Protein AF-A0A419I996-F1 (afdb_monomer)

Organism: NCBI:txid2340917

Foldseek 3Di:
DPDQLQAEEEEEQLAQPDPPDDPVVVQVVLQVLLCVQLVGHYDYDHDPAAAQVVVLVVQVRHLAYEYENYDVVSLVRNVVSNDQQGHYHYLLLLLLLLLLLLVLLQQVLVVHALQPFAEEEEQCVVRVSNVVLSVVSNNNHYHYHYPVCCVPANPVNVQVRGQEYAYAPPPDDQCPVDPSYGYHYSVSSLLSSLLVSLLSSLSSVQPGQRPDSQLSNLLSNLSNVQDNHDDRDDPVVSSVSSVSSNVSSNCVSDPPPPPDD

Secondary structure (DSSP, 8-state):
-PPP-PPEEEEE-STTSPTT--HHHHHHHHHHHHHHHHTS-EEEEE-SS--HHHHHHHTTT-S-EEE-SS-HHHHHHHHHHH-TTS-EEEHHHHHHHHHHHHHHHHHHHTT--GGG-EEEEETGGG-HHHHHHHHHTT-SEEEEE-GGGTTTS-HHHHHTT-SEEEESS--S-S--S-TT-EEEEGGG-TTHHHHHHHHHHHHTTSSS----HHHHHHHHHHHHTT--TTSPPPHHHHHHHHHHHHHHHHHHHS-------

Mean predicted aligned error: 5.81 Å

Radius of gyration: 18.69 Å; Cα contacts (8 Å, |Δi|>4): 479; chains: 1; bounding box: 60×44×48 Å

Structure (mmCIF, N/CA/C/O backbone):
data_AF-A0A419I996-F1
#
_entry.id   AF-A0A419I996-F1
#
loop_
_atom_site.group_PDB
_atom_site.id
_atom_site.type_symbol
_atom_site.label_atom_id
_atom_site.label_alt_id
_atom_site.label_comp_id
_atom_site.label_asym_id
_atom_site.label_entity_id
_atom_site.label_seq_id
_atom_site.pdbx_PDB_ins_code
_atom_site.Cartn_x
_atom_site.Cartn_y
_atom_site.Cartn_z
_atom_site.occupancy
_atom_site.B_iso_or_equiv
_atom_site.auth_seq_id
_atom_site.auth_comp_id
_atom_site.auth_asym_id
_atom_site.auth_atom_id
_atom_site.pdbx_PDB_model_num
ATOM 1 N N . MET A 1 1 ? -31.449 2.542 19.692 1.00 35.84 1 MET A N 1
ATOM 2 C CA . MET A 1 1 ? -30.204 3.277 19.395 1.00 35.84 1 MET A CA 1
ATOM 3 C C . MET A 1 1 ? -29.509 2.528 18.273 1.00 35.84 1 MET A C 1
ATOM 5 O O . MET A 1 1 ? -29.159 1.377 18.507 1.00 35.84 1 MET A O 1
ATOM 9 N N . PRO A 1 2 ? -29.410 3.065 17.048 1.00 39.22 2 PRO A N 1
ATOM 10 C CA . PRO A 1 2 ? -28.602 2.412 16.023 1.00 39.22 2 PRO A CA 1
ATOM 11 C C . PRO A 1 2 ? -27.157 2.415 16.534 1.00 39.22 2 PRO A C 1
ATOM 13 O O . PRO A 1 2 ? -26.656 3.472 16.907 1.00 39.22 2 PRO A O 1
ATOM 16 N N . GLY A 1 3 ? -26.556 1.230 16.677 1.00 46.09 3 GLY A N 1
ATOM 17 C CA . GLY A 1 3 ? -25.256 1.056 17.327 1.00 46.09 3 GLY A CA 1
ATOM 18 C C . GLY A 1 3 ? -24.210 1.988 16.727 1.00 46.09 3 GLY A C 1
ATOM 19 O O . GLY A 1 3 ? -24.022 1.997 15.509 1.00 46.09 3 GLY A O 1
ATOM 20 N N . GLU A 1 4 ? -23.570 2.800 17.571 1.00 56.03 4 GLU A N 1
ATOM 21 C CA . GLU A 1 4 ? -22.447 3.637 17.158 1.00 56.03 4 GLU A CA 1
ATOM 22 C C . GLU A 1 4 ? -21.412 2.747 16.476 1.00 56.03 4 GLU A C 1
ATOM 24 O O . GLU A 1 4 ? -20.882 1.808 17.072 1.00 56.03 4 GLU A O 1
ATOM 29 N N . ARG A 1 5 ? -21.161 3.005 15.190 1.00 65.94 5 ARG A N 1
ATOM 30 C CA . ARG A 1 5 ? -20.083 2.329 14.474 1.00 65.94 5 ARG A CA 1
ATOM 31 C C . ARG A 1 5 ? -18.783 2.718 15.159 1.00 65.94 5 ARG A C 1
ATOM 33 O O . ARG A 1 5 ? -18.426 3.896 15.152 1.00 65.94 5 ARG A O 1
ATOM 40 N N . GLN A 1 6 ? -18.105 1.737 15.747 1.00 82.12 6 GLN A N 1
ATOM 41 C CA . GLN A 1 6 ? -16.809 1.957 16.376 1.00 82.12 6 GLN A CA 1
ATOM 42 C C . GLN A 1 6 ? -15.838 2.570 15.351 1.00 82.12 6 GLN A C 1
ATOM 44 O O . GLN A 1 6 ? -15.777 2.096 14.210 1.00 82.12 6 GLN A O 1
ATOM 49 N N . PRO A 1 7 ? -15.111 3.640 15.717 1.00 92.69 7 PRO A N 1
ATOM 50 C CA . PRO A 1 7 ? -14.198 4.311 14.801 1.00 92.69 7 PRO A CA 1
ATOM 51 C C . PRO A 1 7 ? -13.002 3.416 14.459 1.00 92.69 7 PRO A C 1
ATOM 53 O O . PRO A 1 7 ? -12.563 2.626 15.291 1.00 92.69 7 PRO A O 1
ATOM 56 N N . ILE A 1 8 ? -12.406 3.591 13.278 1.00 94.31 8 ILE A N 1
ATOM 57 C CA . ILE A 1 8 ? -11.084 3.017 12.971 1.00 94.31 8 ILE A CA 1
ATOM 58 C C . ILE A 1 8 ? -10.033 3.675 13.877 1.00 94.31 8 ILE A C 1
ATOM 60 O O . ILE A 1 8 ? -10.091 4.886 14.102 1.00 94.31 8 ILE A O 1
ATOM 64 N N . ALA A 1 9 ? -9.042 2.925 14.357 1.00 96.62 9 ALA A N 1
ATOM 65 C CA . ALA A 1 9 ? -7.876 3.520 15.008 1.00 96.62 9 ALA A CA 1
ATOM 66 C C . ALA A 1 9 ? -6.796 3.876 13.975 1.00 96.62 9 ALA A C 1
ATOM 68 O O . ALA A 1 9 ? -6.390 3.027 13.185 1.00 96.62 9 ALA A O 1
ATOM 69 N N . VAL A 1 10 ? -6.293 5.108 14.010 1.00 97.75 10 VAL A N 1
ATOM 70 C CA . VAL A 1 10 ? -5.097 5.535 13.271 1.00 97.75 10 VAL A CA 1
ATOM 71 C C . VAL A 1 10 ? -4.001 5.765 14.301 1.00 97.75 10 VAL A C 1
ATOM 73 O O . VAL A 1 10 ? -4.093 6.664 15.137 1.00 97.75 10 VAL A O 1
ATOM 76 N N . VAL A 1 11 ? -3.005 4.889 14.285 1.00 97.81 11 VAL A N 1
ATOM 77 C CA . VAL A 1 11 ? -2.013 4.718 15.345 1.00 97.81 11 VAL A CA 1
ATOM 78 C C . VAL A 1 11 ? -0.636 5.095 14.821 1.00 97.81 11 VAL A C 1
ATOM 80 O O . VAL A 1 11 ? -0.270 4.693 13.720 1.00 97.81 11 VAL A O 1
ATOM 83 N N . SER A 1 12 ? 0.136 5.828 15.618 1.00 97.44 12 SER A N 1
ATOM 84 C CA . SER A 1 12 ? 1.515 6.204 15.294 1.00 97.44 12 SER A CA 1
ATOM 85 C C . SER A 1 12 ? 2.375 6.290 16.552 1.00 97.44 12 SER A C 1
ATOM 87 O O . SER A 1 12 ? 1.884 6.659 17.618 1.00 97.44 12 SER A O 1
ATOM 89 N N . ASP A 1 13 ? 3.666 5.978 16.425 1.00 95.38 13 ASP A N 1
ATOM 90 C CA . ASP A 1 13 ? 4.698 6.358 17.405 1.00 95.38 13 ASP A CA 1
ATOM 91 C C . ASP A 1 13 ? 5.684 7.411 16.879 1.00 95.38 13 ASP A C 1
ATOM 93 O O . ASP A 1 13 ? 6.705 7.681 17.511 1.00 95.38 13 ASP A O 1
ATOM 97 N N . GLY A 1 14 ? 5.405 7.982 15.704 1.00 95.62 14 GLY A N 1
ATOM 98 C CA . GLY A 1 14 ? 6.210 9.023 15.066 1.00 95.62 14 GLY A CA 1
ATOM 99 C C . GLY A 1 14 ? 7.625 8.597 14.668 1.00 95.62 14 GLY A C 1
ATOM 100 O O . GLY A 1 14 ? 8.392 9.425 14.185 1.00 95.62 14 GLY A O 1
ATOM 101 N N . SER A 1 15 ? 7.998 7.327 14.847 1.00 95.25 15 SER A N 1
ATOM 102 C CA . SER A 1 15 ? 9.381 6.871 14.670 1.00 95.25 15 SER A CA 1
ATOM 103 C C . SER A 1 15 ? 9.872 6.880 13.219 1.00 95.25 15 SER A C 1
ATOM 105 O O . SER A 1 15 ? 11.079 6.799 12.998 1.00 95.25 15 SER A O 1
ATOM 107 N N . ALA A 1 16 ? 8.968 6.996 12.241 1.00 94.00 16 ALA A N 1
ATOM 108 C CA . ALA A 1 16 ? 9.311 7.193 10.831 1.00 94.00 16 ALA A CA 1
ATOM 109 C C . ALA A 1 16 ? 9.149 8.648 10.348 1.00 94.00 16 ALA A C 1
ATOM 111 O O . ALA A 1 16 ? 9.346 8.914 9.162 1.00 94.00 16 ALA A O 1
ATOM 112 N N . LEU A 1 17 ? 8.784 9.586 11.228 1.00 93.44 17 LEU A N 1
ATOM 113 C CA . LEU A 1 17 ? 8.719 11.006 10.885 1.00 93.44 17 LEU A CA 1
ATOM 114 C C . LEU A 1 17 ? 10.103 11.654 10.924 1.00 93.44 17 LEU A C 1
ATOM 116 O O . LEU A 1 17 ? 11.033 11.182 11.578 1.00 93.44 17 LEU A O 1
ATOM 120 N N . VAL A 1 18 ? 10.218 12.787 10.234 1.00 88.81 18 VAL A N 1
ATOM 121 C CA . VAL A 1 18 ? 11.395 13.653 10.335 1.00 88.81 18 VAL A CA 1
ATOM 122 C C . VAL A 1 18 ? 11.520 14.163 11.774 1.00 88.81 18 VAL A C 1
ATOM 124 O O . VAL A 1 18 ? 10.524 14.512 12.409 1.00 88.81 18 VAL A O 1
ATOM 127 N N . SER A 1 19 ? 12.750 14.213 12.292 1.00 85.50 19 SER A N 1
ATOM 128 C CA . SER A 1 19 ? 13.023 14.704 13.648 1.00 85.50 19 SER A CA 1
ATOM 129 C C . SER A 1 19 ? 12.433 16.103 13.863 1.00 85.50 19 SER A C 1
ATOM 131 O O . SER A 1 19 ? 12.643 16.998 13.044 1.00 85.50 19 SER A O 1
ATOM 133 N N . GLY A 1 20 ? 11.701 16.284 14.965 1.00 82.50 20 GLY A N 1
ATOM 134 C CA . GLY A 1 20 ? 11.028 17.542 15.307 1.00 82.50 20 GLY A CA 1
ATOM 135 C C . GLY A 1 20 ? 9.636 17.729 14.692 1.00 82.50 20 GLY A C 1
ATOM 136 O O . GLY A 1 20 ? 9.016 18.758 14.947 1.00 82.50 20 GLY A O 1
ATOM 137 N N . ALA A 1 21 ? 9.126 16.766 13.916 1.00 89.12 21 ALA A N 1
ATOM 138 C CA . ALA A 1 21 ? 7.742 16.793 13.452 1.00 89.12 21 ALA A CA 1
A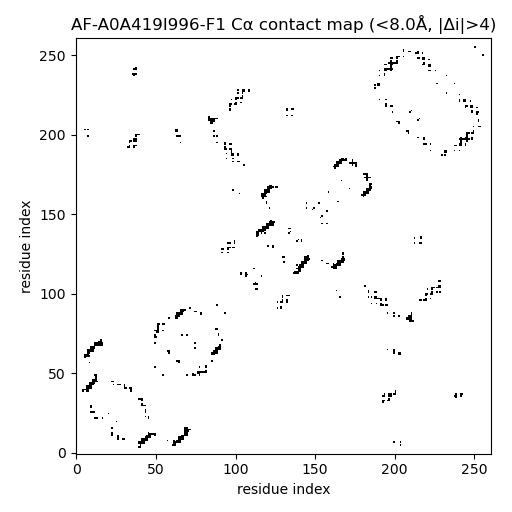TOM 139 C C . ALA A 1 21 ? 6.749 16.667 14.622 1.00 89.12 21 ALA A C 1
ATOM 141 O O . ALA A 1 21 ? 6.945 15.869 15.542 1.00 89.12 21 ALA A O 1
ATOM 142 N N . ASP A 1 22 ? 5.653 17.421 14.551 1.00 93.19 22 ASP A N 1
ATOM 143 C CA . ASP A 1 22 ? 4.525 17.286 15.471 1.00 93.19 22 ASP A CA 1
ATOM 144 C C . ASP A 1 22 ? 3.696 16.050 15.085 1.00 93.19 22 ASP A C 1
ATOM 146 O O . ASP A 1 22 ? 2.907 16.070 14.136 1.00 93.19 22 ASP A O 1
ATOM 150 N N . VAL A 1 23 ? 3.907 14.956 15.822 1.00 93.50 23 VAL A N 1
ATOM 151 C CA . VAL A 1 23 ? 3.236 13.669 15.589 1.00 93.50 23 VAL A CA 1
ATOM 152 C C . VAL A 1 23 ? 1.715 13.812 15.670 1.00 93.50 23 VAL A C 1
ATOM 154 O O . VAL A 1 23 ? 1.007 13.190 14.882 1.00 93.50 23 VAL A O 1
ATOM 157 N N . GLU A 1 24 ? 1.198 14.628 16.592 1.00 94.12 24 GLU A N 1
ATOM 158 C CA . GLU A 1 24 ? -0.245 14.795 16.775 1.00 94.12 24 GLU A CA 1
ATOM 159 C C . GLU A 1 24 ? -0.872 15.551 15.607 1.00 94.12 24 GLU A C 1
ATOM 161 O O . GLU A 1 24 ? -1.945 15.166 15.138 1.00 94.12 24 GLU A O 1
ATOM 166 N N . ALA A 1 25 ? -0.207 16.602 15.117 1.00 94.69 25 ALA A N 1
ATOM 167 C CA . ALA A 1 25 ? -0.664 17.336 13.942 1.00 94.69 25 ALA A CA 1
ATOM 168 C C . ALA A 1 25 ? -0.685 16.443 12.694 1.00 94.69 25 ALA A C 1
ATOM 170 O O . ALA A 1 25 ? -1.720 16.338 12.041 1.00 94.69 25 ALA A O 1
ATOM 171 N N . VAL A 1 26 ? 0.405 15.718 12.427 1.00 94.75 26 VAL A N 1
ATOM 172 C CA . VAL A 1 26 ? 0.488 14.799 11.279 1.00 94.75 26 VAL A CA 1
ATOM 173 C C . VAL A 1 26 ? -0.571 13.693 11.366 1.00 94.75 26 VAL A C 1
ATOM 175 O O . VAL A 1 26 ? -1.203 13.336 10.369 1.00 94.75 26 VAL A O 1
ATOM 178 N N . LEU A 1 27 ? -0.806 13.148 12.563 1.00 95.81 27 LEU A N 1
ATOM 179 C CA . LEU A 1 27 ? -1.805 12.100 12.759 1.00 95.81 27 LEU A CA 1
ATOM 180 C C . LEU A 1 27 ? -3.237 12.627 12.593 1.00 95.81 27 LEU A C 1
ATOM 182 O O . LEU A 1 27 ? -4.102 11.890 12.117 1.00 95.81 27 LEU A O 1
ATOM 186 N N . ARG A 1 28 ? -3.490 13.893 12.944 1.00 95.88 28 ARG A N 1
ATOM 187 C CA . ARG A 1 28 ? -4.780 14.563 12.726 1.00 95.88 28 ARG A CA 1
ATOM 188 C C . ARG A 1 28 ? -5.098 14.681 11.237 1.00 95.88 28 ARG A C 1
ATOM 190 O O . ARG A 1 28 ? -6.193 14.291 10.838 1.00 95.88 28 ARG A O 1
ATOM 197 N N . ASP A 1 29 ? -4.132 15.115 10.434 1.00 94.81 29 ASP A N 1
ATOM 198 C CA . ASP A 1 29 ? -4.284 15.218 8.977 1.00 94.81 29 ASP A CA 1
ATOM 199 C C . ASP A 1 29 ? -4.533 13.833 8.357 1.00 94.81 29 ASP A C 1
ATOM 201 O O . ASP A 1 29 ? -5.416 13.650 7.516 1.00 94.81 29 ASP A O 1
ATOM 205 N N . CYS A 1 30 ? -3.812 12.810 8.833 1.00 94.62 30 CYS A N 1
ATOM 206 C CA . CYS A 1 30 ? -4.022 11.427 8.408 1.00 94.62 30 CYS A CA 1
ATOM 207 C C . CYS A 1 30 ? -5.440 10.928 8.742 1.00 94.62 30 CYS A C 1
ATOM 209 O O . CYS A 1 30 ? -6.103 10.321 7.898 1.00 94.62 30 CYS A O 1
ATOM 211 N N . VAL A 1 31 ? -5.939 11.213 9.950 1.00 96.69 31 VAL A N 1
ATOM 212 C CA . VAL A 1 31 ? -7.312 10.882 10.362 1.00 96.69 31 VAL A CA 1
ATOM 213 C C . VAL A 1 31 ? -8.345 11.567 9.474 1.00 96.69 31 VAL A C 1
ATOM 215 O O . VAL A 1 31 ? -9.316 10.915 9.091 1.00 96.69 31 VAL A O 1
ATOM 218 N N . GLU A 1 32 ? -8.148 12.838 9.120 1.00 95.81 32 GLU A N 1
ATOM 219 C CA . GLU A 1 32 ? -9.058 13.566 8.233 1.00 95.81 32 GLU A CA 1
ATOM 220 C C . GLU A 1 32 ? -9.133 12.905 6.851 1.00 95.81 32 GLU A C 1
ATOM 222 O O . GLU A 1 32 ? -10.227 12.583 6.376 1.00 95.81 32 GLU A O 1
ATOM 227 N N . VAL A 1 33 ? -7.979 12.600 6.250 1.00 94.69 33 VAL A N 1
ATOM 228 C CA . VAL A 1 33 ? -7.898 11.925 4.946 1.00 94.69 33 VAL A CA 1
ATOM 229 C C . VAL A 1 33 ? -8.546 10.541 4.996 1.00 94.69 33 VAL A C 1
ATOM 231 O O . VAL A 1 33 ? -9.393 10.220 4.161 1.00 94.69 33 VAL A O 1
ATOM 234 N N . ILE A 1 34 ? -8.188 9.710 5.978 1.00 95.94 34 ILE A N 1
ATOM 235 C CA . ILE A 1 34 ? -8.697 8.336 6.079 1.00 95.94 34 ILE A CA 1
ATOM 236 C C . ILE A 1 34 ? -10.193 8.320 6.384 1.00 95.94 34 ILE A C 1
ATOM 238 O O . ILE A 1 34 ? -10.930 7.580 5.735 1.00 95.94 34 ILE A O 1
ATOM 242 N N . SER A 1 35 ? -10.667 9.157 7.308 1.00 95.31 35 SER A N 1
ATOM 243 C CA . SER A 1 35 ? -12.097 9.295 7.610 1.00 95.31 35 SER A CA 1
ATOM 244 C C . SER A 1 35 ? -12.875 9.766 6.376 1.00 95.31 35 SER A C 1
ATOM 246 O O . SER A 1 35 ? -13.893 9.170 6.008 1.00 95.31 35 SER A O 1
ATOM 248 N N . GLY A 1 36 ? -12.352 10.775 5.669 1.00 94.56 36 GLY A N 1
ATOM 249 C CA . GLY A 1 36 ? -12.940 11.322 4.448 1.00 94.56 36 GLY A CA 1
ATOM 250 C C . GLY A 1 36 ? -13.003 10.322 3.291 1.00 94.56 36 GLY A C 1
ATOM 251 O O . GLY A 1 36 ? -14.005 10.277 2.576 1.00 94.56 36 GLY A O 1
ATOM 252 N N . LEU A 1 37 ? -11.991 9.466 3.126 1.00 94.94 37 LEU A N 1
ATOM 253 C CA . LEU A 1 37 ? -11.955 8.430 2.086 1.00 94.94 37 LEU A CA 1
ATOM 254 C C . LEU A 1 37 ? -12.734 7.161 2.465 1.00 94.94 37 LEU A C 1
ATOM 256 O O . LEU A 1 37 ? -13.397 6.574 1.613 1.00 94.94 37 LEU A O 1
ATOM 260 N N . ALA A 1 38 ? -12.707 6.739 3.731 1.00 92.94 38 ALA A N 1
ATOM 261 C CA . ALA A 1 38 ? -13.408 5.538 4.194 1.00 92.94 38 ALA A CA 1
ATOM 262 C C . ALA A 1 38 ? -14.907 5.812 4.403 1.00 92.94 38 ALA A C 1
ATOM 264 O O . ALA A 1 38 ? -15.765 4.963 4.144 1.00 92.94 38 ALA A O 1
ATOM 265 N N . GLY A 1 39 ? -15.264 7.037 4.797 1.00 93.00 39 GLY A N 1
ATOM 266 C CA . GLY A 1 39 ? -16.644 7.436 5.101 1.00 93.00 39 GLY A CA 1
ATOM 267 C C . GLY A 1 39 ? -17.141 6.824 6.402 1.00 93.00 39 GLY A C 1
ATOM 268 O O . GLY A 1 39 ? -18.334 6.558 6.545 1.00 93.00 39 GLY A O 1
ATOM 269 N N . ILE A 1 40 ? -16.209 6.545 7.311 1.00 92.06 40 ILE A N 1
ATOM 270 C CA . ILE A 1 40 ? -16.462 6.127 8.683 1.00 92.06 40 ILE A CA 1
ATOM 271 C C . ILE A 1 40 ? -15.496 6.879 9.604 1.00 92.06 40 ILE A C 1
ATOM 273 O O . ILE A 1 40 ? -14.386 7.186 9.168 1.00 92.06 40 ILE A O 1
ATOM 277 N N . PRO A 1 41 ? -15.897 7.180 10.852 1.00 94.69 41 PRO A N 1
ATOM 278 C CA . PRO A 1 41 ? -15.046 7.919 11.773 1.00 94.69 41 PRO A CA 1
ATOM 279 C C . PRO A 1 41 ? -13.711 7.207 12.022 1.00 94.69 41 PRO A C 1
ATOM 281 O O . PRO A 1 41 ? -13.662 5.982 12.150 1.00 94.69 41 PRO A O 1
ATOM 284 N N . ALA A 1 42 ? -12.641 7.988 12.137 1.00 95.81 42 ALA A N 1
ATOM 285 C CA . ALA A 1 42 ? -11.319 7.523 12.534 1.00 95.81 42 ALA A CA 1
ATOM 286 C C . ALA A 1 42 ? -10.843 8.289 13.779 1.00 95.81 42 ALA A C 1
ATOM 288 O O . ALA A 1 42 ? -11.211 9.446 13.983 1.00 95.81 42 ALA A O 1
ATOM 289 N N . ARG A 1 43 ? -10.045 7.637 14.627 1.00 96.44 43 ARG A N 1
ATOM 290 C CA . ARG A 1 43 ? -9.518 8.194 15.878 1.00 96.44 43 ARG A CA 1
ATOM 291 C C . ARG A 1 43 ? -7.996 8.119 15.894 1.00 96.44 43 ARG A C 1
ATOM 293 O O . ARG A 1 43 ? -7.437 7.040 15.726 1.00 96.44 43 ARG A O 1
ATOM 300 N N . ALA A 1 44 ? -7.349 9.252 16.158 1.00 97.00 44 ALA A N 1
ATOM 301 C CA . ALA A 1 44 ? -5.905 9.339 16.349 1.00 97.00 44 ALA A CA 1
ATOM 302 C C . ALA A 1 44 ? -5.495 8.739 17.704 1.00 97.00 44 ALA A C 1
ATOM 304 O O . ALA A 1 44 ? -6.100 9.053 18.734 1.00 97.00 44 ALA A O 1
ATOM 305 N N . ILE A 1 45 ? -4.458 7.901 17.707 1.00 97.44 45 ILE A N 1
ATOM 306 C CA . ILE A 1 45 ? -3.836 7.347 18.914 1.00 97.44 45 ILE A CA 1
ATOM 307 C C . ILE A 1 45 ? -2.314 7.440 18.769 1.00 97.44 45 ILE A C 1
ATOM 309 O O . ILE A 1 45 ? -1.717 6.763 17.934 1.00 97.44 45 ILE A O 1
ATOM 313 N N . VAL A 1 46 ? -1.681 8.257 19.610 1.00 96.62 46 VAL A N 1
ATOM 314 C CA . VAL A 1 46 ? -0.219 8.355 19.680 1.00 96.62 46 VAL A CA 1
ATOM 315 C C . VAL A 1 46 ? 0.299 7.419 20.766 1.00 96.62 46 VAL A C 1
ATOM 317 O O . VAL A 1 46 ? -0.211 7.401 21.887 1.00 96.62 46 VAL A O 1
ATOM 320 N N . LEU A 1 47 ? 1.317 6.634 20.431 1.00 95.00 47 LEU A N 1
ATOM 321 C CA . LEU A 1 47 ? 1.992 5.716 21.341 1.00 95.00 47 LEU A CA 1
ATOM 322 C C . LEU A 1 47 ? 3.449 6.145 21.510 1.00 95.00 47 LEU A C 1
ATOM 324 O O . LEU A 1 47 ? 4.076 6.610 20.568 1.00 95.00 47 LEU A O 1
ATOM 328 N N . GLY A 1 48 ? 4.027 5.948 22.696 1.00 91.56 48 GLY A N 1
ATOM 329 C CA . GLY A 1 48 ? 5.459 6.218 22.892 1.00 91.56 48 GLY A CA 1
ATOM 330 C C . GLY A 1 48 ? 6.360 5.232 22.135 1.00 91.56 48 GLY A C 1
ATOM 331 O O . GLY A 1 48 ? 7.440 5.583 21.670 1.00 91.56 48 GLY A O 1
ATOM 332 N N . LYS A 1 49 ? 5.917 3.977 22.013 1.00 92.69 49 LYS A N 1
ATOM 333 C CA . LYS A 1 49 ? 6.570 2.928 21.226 1.00 92.69 49 LYS A CA 1
ATOM 334 C C . LYS A 1 49 ? 5.543 1.866 20.883 1.00 92.69 49 LYS A C 1
ATOM 336 O O . LYS A 1 49 ? 5.009 1.250 21.800 1.00 92.69 49 LYS A O 1
ATOM 341 N N . VAL A 1 50 ? 5.333 1.618 19.594 1.00 94.38 50 VAL A N 1
ATOM 342 C CA . VAL A 1 50 ? 4.397 0.586 19.135 1.00 94.38 50 VAL A CA 1
ATOM 343 C C . VAL A 1 50 ? 4.919 -0.816 19.468 1.00 94.38 50 VAL A C 1
ATOM 345 O O . VAL A 1 50 ? 6.060 -1.165 19.152 1.00 94.38 50 VAL A O 1
ATOM 348 N N . ASP A 1 51 ? 4.052 -1.625 20.075 1.00 94.12 51 ASP A N 1
ATOM 349 C CA . ASP A 1 51 ? 4.231 -3.059 20.309 1.00 94.12 51 ASP A CA 1
ATOM 350 C C . ASP A 1 51 ? 2.894 -3.810 20.139 1.00 94.12 51 ASP A C 1
ATOM 352 O O . ASP A 1 51 ? 1.818 -3.205 20.121 1.00 94.12 51 ASP A O 1
ATOM 356 N N . SER A 1 52 ? 2.943 -5.137 19.998 1.00 93.38 52 SER A N 1
ATOM 357 C CA . SER A 1 52 ? 1.743 -5.951 19.758 1.00 93.38 52 SER A CA 1
ATOM 358 C C . SER A 1 52 ? 0.753 -5.944 20.929 1.00 93.38 52 SER A C 1
ATOM 360 O O . SER A 1 52 ? -0.450 -6.045 20.703 1.00 93.38 52 SER A O 1
ATOM 362 N N . ALA A 1 53 ? 1.211 -5.779 22.175 1.00 93.75 53 ALA A N 1
ATOM 363 C CA . ALA A 1 53 ? 0.339 -5.748 23.350 1.00 93.75 53 ALA A CA 1
ATOM 364 C C . ALA A 1 53 ? -0.469 -4.440 23.434 1.00 93.75 53 ALA A C 1
ATOM 366 O O . ALA A 1 53 ? -1.621 -4.437 23.876 1.00 93.75 53 ALA A O 1
ATOM 367 N N . GLN A 1 54 ? 0.116 -3.321 23.006 1.00 94.00 54 GLN A N 1
ATOM 368 C CA . GLN A 1 54 ? -0.573 -2.048 22.813 1.00 94.00 54 GLN A CA 1
ATOM 369 C C . GLN A 1 54 ? -1.603 -2.153 21.693 1.00 94.00 54 GLN A C 1
ATOM 371 O O . GLN A 1 54 ? -2.759 -1.788 21.907 1.00 94.00 54 GLN A O 1
ATOM 376 N N . LEU A 1 55 ? -1.214 -2.710 20.541 1.00 94.44 55 LEU A N 1
ATOM 377 C CA . LEU A 1 55 ? -2.139 -2.902 19.423 1.00 94.44 55 LEU A CA 1
ATOM 378 C C . LEU A 1 55 ? -3.302 -3.827 19.795 1.00 94.44 55 LEU A C 1
ATOM 380 O O . LEU A 1 55 ? -4.436 -3.523 19.447 1.00 94.44 55 LEU A O 1
ATOM 384 N N . LEU A 1 56 ? -3.062 -4.888 20.573 1.00 93.62 56 LEU A N 1
ATOM 385 C CA . LEU A 1 56 ? -4.119 -5.790 21.042 1.00 93.62 56 LEU A CA 1
ATOM 386 C C . LEU A 1 56 ? -5.143 -5.083 21.926 1.00 93.62 56 LEU A C 1
ATOM 388 O O . LEU A 1 56 ? -6.328 -5.385 21.852 1.00 93.62 56 LEU A O 1
ATOM 392 N N . ARG A 1 57 ? -4.708 -4.141 22.769 1.00 94.19 57 ARG A N 1
ATOM 393 C CA . ARG A 1 57 ? -5.636 -3.339 23.577 1.00 94.19 57 ARG A CA 1
ATOM 394 C C . ARG A 1 57 ? -6.497 -2.442 22.699 1.00 94.19 57 ARG A C 1
ATOM 396 O O . ARG A 1 57 ? -7.699 -2.396 22.908 1.00 94.19 57 ARG A O 1
ATOM 403 N N . ILE A 1 58 ? -5.896 -1.795 21.702 1.00 94.62 58 ILE A N 1
ATOM 404 C CA . ILE A 1 58 ? -6.615 -0.942 20.746 1.00 94.62 58 ILE A CA 1
ATOM 405 C C . ILE A 1 58 ? -7.606 -1.776 19.921 1.00 94.62 58 ILE A C 1
ATOM 407 O O . ILE A 1 58 ? -8.755 -1.381 19.761 1.00 94.62 58 ILE A O 1
ATOM 411 N N . ALA A 1 59 ? -7.206 -2.961 19.459 1.00 91.38 59 ALA A N 1
ATOM 412 C CA . ALA A 1 59 ? -8.031 -3.824 18.615 1.00 91.38 59 ALA A CA 1
ATOM 413 C C . ALA A 1 59 ? -9.293 -4.372 19.314 1.00 91.38 59 ALA A C 1
ATOM 415 O O . ALA A 1 59 ? -10.170 -4.909 18.646 1.00 91.38 59 ALA A O 1
ATOM 416 N N . ARG A 1 60 ? -9.413 -4.240 20.645 1.00 90.12 60 ARG A N 1
ATOM 417 C CA . ARG A 1 60 ? -10.637 -4.598 21.387 1.00 90.12 60 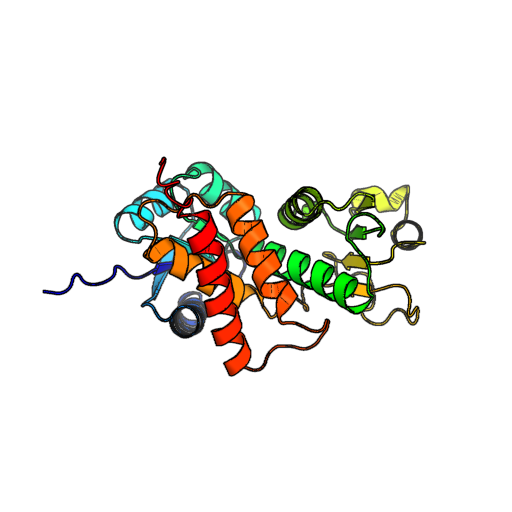ARG A CA 1
ATOM 418 C C . ARG A 1 60 ? -11.759 -3.577 21.222 1.00 90.12 60 ARG A C 1
ATOM 420 O O . ARG A 1 60 ? -12.924 -3.959 21.256 1.00 90.12 60 ARG A O 1
ATOM 427 N N . ASP A 1 61 ? -11.399 -2.307 21.053 1.00 91.31 61 ASP A N 1
ATOM 428 C CA . ASP A 1 61 ? -12.343 -1.184 20.997 1.00 91.31 61 ASP A CA 1
ATOM 429 C C . ASP A 1 61 ? -12.520 -0.634 19.572 1.00 91.31 61 ASP A C 1
ATOM 431 O O . ASP A 1 61 ? -13.348 0.248 19.332 1.00 91.31 61 ASP A O 1
ATOM 435 N N . HIS A 1 62 ? -11.720 -1.138 18.629 1.00 92.25 62 HIS A N 1
ATOM 436 C CA . HIS A 1 62 ? -11.640 -0.657 17.259 1.00 92.25 62 HIS A CA 1
ATOM 437 C C . HIS A 1 62 ? -11.657 -1.833 16.275 1.00 92.25 62 HIS A C 1
ATOM 439 O O . HIS A 1 62 ? -10.850 -2.751 16.417 1.00 92.25 62 HIS A O 1
ATOM 445 N N . PRO A 1 63 ? -12.500 -1.797 15.226 1.00 89.94 63 PRO A N 1
ATOM 446 C CA . PRO A 1 63 ? -12.639 -2.915 14.293 1.00 89.94 63 PRO A CA 1
ATOM 447 C C . PRO A 1 63 ? -11.430 -3.083 13.362 1.00 89.94 63 PRO A C 1
ATOM 449 O O . PRO A 1 63 ? -11.239 -4.139 12.764 1.00 89.94 63 PRO A O 1
ATOM 452 N N . ALA A 1 64 ? -10.625 -2.031 13.207 1.00 92.94 64 ALA A N 1
ATOM 453 C CA . ALA A 1 64 ? -9.418 -2.039 12.399 1.00 92.94 64 ALA A CA 1
ATOM 454 C C . ALA A 1 64 ? -8.432 -0.975 12.887 1.00 92.94 64 ALA A C 1
ATOM 456 O O . ALA A 1 64 ? -8.822 0.039 13.479 1.00 92.94 64 ALA A O 1
ATOM 457 N N . ILE A 1 65 ? -7.157 -1.205 12.591 1.00 95.31 65 ILE A N 1
ATOM 458 C CA . ILE A 1 65 ? -6.048 -0.319 12.925 1.00 95.31 65 ILE A CA 1
ATOM 459 C C . ILE A 1 65 ? -5.278 0.011 11.646 1.00 95.31 65 ILE A C 1
ATOM 461 O O . ILE A 1 65 ? -4.838 -0.889 10.932 1.00 95.31 65 ILE A O 1
ATOM 465 N N . LEU A 1 66 ? -5.064 1.299 11.394 1.00 96.75 66 LEU A N 1
ATOM 466 C CA . LEU A 1 66 ? -4.019 1.789 10.504 1.00 96.75 66 LEU A CA 1
ATOM 467 C C . LEU A 1 66 ? -2.806 2.167 11.352 1.00 96.75 66 LEU A C 1
ATOM 469 O O . LEU A 1 66 ? -2.876 3.111 12.133 1.00 96.75 66 LEU A O 1
ATOM 473 N N . LEU A 1 67 ? -1.707 1.438 11.200 1.00 97.06 67 LEU A N 1
ATOM 474 C CA . LEU A 1 67 ? -0.425 1.760 11.807 1.00 97.06 67 LEU A CA 1
ATOM 475 C C . LEU A 1 67 ? 0.412 2.569 10.814 1.00 97.06 67 LEU A C 1
ATOM 477 O O . LEU A 1 67 ? 0.873 2.038 9.803 1.00 97.06 67 LEU A O 1
ATOM 481 N N . THR A 1 68 ? 0.601 3.848 11.111 1.00 96.94 68 THR A N 1
ATOM 482 C CA . THR A 1 68 ? 1.218 4.819 10.207 1.00 96.94 68 THR A CA 1
ATOM 483 C C . THR A 1 68 ? 2.336 5.591 10.895 1.00 96.94 68 THR A C 1
ATOM 485 O O . THR A 1 68 ? 2.348 5.734 12.116 1.00 96.94 68 THR A O 1
ATOM 488 N N . HIS A 1 69 ? 3.293 6.087 10.117 1.00 96.00 69 HIS A N 1
ATOM 489 C CA . HIS A 1 69 ? 4.444 6.857 10.585 1.00 96.00 69 HIS A CA 1
ATOM 490 C C . HIS A 1 69 ? 5.291 6.140 11.655 1.00 96.00 69 HIS A C 1
ATOM 492 O O . HIS A 1 69 ? 5.957 6.772 12.480 1.00 96.00 69 HIS A O 1
ATOM 498 N N . THR A 1 70 ? 5.308 4.808 11.605 1.00 96.44 70 THR A N 1
ATOM 499 C CA . THR A 1 70 ? 6.130 3.939 12.451 1.00 96.44 70 THR A CA 1
ATOM 500 C C . THR A 1 70 ? 7.224 3.281 11.619 1.00 96.44 70 THR A C 1
ATOM 502 O O . THR A 1 70 ? 7.016 2.914 10.461 1.00 96.44 70 THR A O 1
ATOM 505 N N . GLU A 1 71 ? 8.409 3.133 12.213 1.00 95.38 71 GLU A N 1
ATOM 506 C CA . GLU A 1 71 ? 9.558 2.487 11.583 1.00 95.38 71 GLU A CA 1
ATOM 507 C C . GLU A 1 71 ? 9.165 1.094 11.028 1.00 95.38 71 GLU A C 1
ATOM 509 O O . GLU A 1 71 ? 8.525 0.313 11.743 1.00 95.38 71 GLU A O 1
ATOM 514 N N . PRO A 1 72 ? 9.511 0.764 9.763 1.00 93.25 72 PRO A N 1
ATOM 515 C CA . PRO A 1 72 ? 9.013 -0.432 9.080 1.00 93.25 72 PRO A CA 1
ATOM 516 C C . PRO A 1 72 ? 9.217 -1.759 9.823 1.00 93.25 72 PRO A C 1
ATOM 518 O O . PRO A 1 72 ? 8.304 -2.590 9.855 1.00 93.25 72 PRO A O 1
ATOM 521 N N . ALA A 1 73 ? 10.394 -1.998 10.413 1.00 93.00 73 ALA A N 1
ATOM 522 C CA . ALA A 1 73 ? 10.672 -3.254 11.108 1.00 93.00 73 ALA A CA 1
ATOM 523 C C . ALA A 1 73 ? 9.842 -3.381 12.394 1.00 93.00 73 ALA A C 1
ATOM 525 O O . ALA A 1 73 ? 9.299 -4.454 12.688 1.00 93.00 73 ALA A O 1
ATOM 526 N N . ARG A 1 74 ? 9.680 -2.281 13.136 1.00 95.00 74 ARG A N 1
ATOM 527 C CA . ARG A 1 74 ? 8.805 -2.209 14.311 1.00 95.00 74 ARG A CA 1
ATOM 528 C C . ARG A 1 74 ? 7.340 -2.415 13.946 1.00 95.00 74 ARG A C 1
ATOM 530 O O . ARG A 1 74 ? 6.680 -3.231 14.589 1.00 95.00 74 ARG A O 1
ATOM 537 N N . ALA A 1 75 ? 6.855 -1.732 12.909 1.00 95.06 75 ALA A N 1
ATOM 538 C CA . ALA A 1 75 ? 5.479 -1.864 12.441 1.00 95.06 75 ALA A CA 1
ATOM 539 C C . ALA A 1 75 ? 5.157 -3.317 12.074 1.00 95.06 75 ALA A C 1
ATOM 541 O O . ALA A 1 75 ? 4.179 -3.887 12.561 1.00 95.06 75 ALA A O 1
ATOM 542 N N . ARG A 1 76 ? 6.052 -3.955 11.311 1.00 92.75 76 ARG A N 1
ATOM 543 C CA . ARG A 1 76 ? 5.932 -5.366 10.937 1.00 92.75 76 ARG A CA 1
ATOM 544 C C . ARG A 1 76 ? 5.946 -6.297 12.146 1.00 92.75 76 ARG A C 1
ATOM 546 O O . ARG A 1 76 ? 5.123 -7.204 12.218 1.00 92.75 76 ARG A O 1
ATOM 553 N N . THR A 1 77 ? 6.852 -6.077 13.097 1.00 94.19 77 THR A N 1
ATOM 554 C CA . THR A 1 77 ? 6.952 -6.907 14.309 1.00 94.19 77 THR A CA 1
ATOM 555 C C . THR A 1 77 ? 5.673 -6.820 15.144 1.00 94.19 77 THR A C 1
ATOM 557 O O . THR A 1 77 ? 5.157 -7.840 15.596 1.00 94.19 77 THR A O 1
ATOM 560 N N . ALA A 1 78 ? 5.125 -5.614 15.319 1.00 94.06 78 ALA A N 1
ATOM 561 C CA . ALA A 1 78 ? 3.891 -5.408 16.069 1.00 94.06 78 ALA A CA 1
ATOM 562 C C . ALA A 1 78 ? 2.671 -6.022 15.361 1.00 94.06 78 ALA A C 1
ATOM 564 O O . ALA A 1 78 ? 1.869 -6.688 16.014 1.00 94.06 78 ALA A O 1
ATOM 565 N N . GLN A 1 79 ? 2.568 -5.863 14.035 1.00 92.94 79 GLN A N 1
ATOM 566 C CA . GLN A 1 79 ? 1.527 -6.488 13.212 1.00 92.94 79 GLN A CA 1
ATOM 567 C C . GLN A 1 79 ? 1.588 -8.021 13.300 1.00 92.94 79 GLN A C 1
ATOM 569 O O . GLN A 1 79 ? 0.580 -8.667 13.573 1.00 92.94 79 GLN A O 1
ATOM 574 N N . GLN A 1 80 ? 2.774 -8.613 13.129 1.00 91.06 80 GLN A N 1
ATOM 575 C CA . GLN A 1 80 ? 2.969 -10.064 13.221 1.00 91.06 80 GLN A CA 1
ATOM 576 C C . GLN A 1 80 ? 2.646 -10.602 14.618 1.00 91.06 80 GLN A C 1
ATOM 578 O O . GLN A 1 80 ? 2.043 -11.665 14.737 1.00 91.06 80 GLN A O 1
ATOM 583 N N . GLY A 1 81 ? 3.011 -9.863 15.668 1.00 90.19 81 GLY A N 1
ATOM 584 C CA . GLY A 1 81 ? 2.738 -10.250 17.050 1.00 90.19 81 GLY A CA 1
ATOM 585 C C . GLY A 1 81 ? 1.259 -10.202 17.445 1.00 90.19 81 GLY A C 1
ATOM 586 O O . GLY A 1 81 ? 0.904 -10.802 18.455 1.00 90.19 81 GLY A O 1
ATOM 587 N N . LEU A 1 82 ? 0.405 -9.504 16.687 1.00 88.19 82 LEU A N 1
ATOM 588 C CA . LEU A 1 82 ? -1.039 -9.455 16.936 1.00 88.19 82 LEU A CA 1
ATOM 589 C C . LEU A 1 82 ? -1.804 -10.625 16.286 1.00 88.19 82 LEU A C 1
ATOM 591 O O . LEU A 1 82 ? -2.875 -11.005 16.763 1.00 88.19 82 LEU A O 1
ATOM 595 N N . GLY A 1 83 ? -1.243 -11.215 15.227 1.00 81.81 83 GLY A N 1
ATOM 596 C CA . GLY A 1 83 ? -1.850 -12.317 14.479 1.00 81.81 83 GLY A CA 1
ATOM 597 C C . GLY A 1 83 ? -2.884 -11.873 13.435 1.00 81.81 83 GLY A C 1
ATOM 598 O O . GLY A 1 83 ? -3.298 -10.719 13.382 1.00 81.81 83 GLY A O 1
ATOM 599 N N . ALA A 1 84 ? -3.295 -12.816 12.581 1.00 78.12 84 ALA A N 1
ATOM 600 C CA . ALA A 1 84 ? -4.150 -12.556 11.416 1.00 78.12 84 ALA A CA 1
ATOM 601 C C . ALA A 1 84 ? -5.636 -12.309 11.747 1.00 78.12 84 ALA A C 1
ATOM 603 O O . ALA A 1 84 ? -6.389 -11.908 10.866 1.00 78.12 84 ALA A O 1
ATOM 604 N N . GLU A 1 85 ? -6.059 -12.544 12.993 1.00 78.88 85 GLU A N 1
ATOM 605 C CA . GLU A 1 85 ? -7.451 -12.359 13.438 1.00 78.88 85 GLU A CA 1
ATOM 606 C C . GLU A 1 85 ? -7.843 -10.883 13.609 1.00 78.88 85 GLU A C 1
ATOM 608 O O . GLU A 1 85 ? -9.028 -10.565 13.705 1.00 78.88 85 GLU A O 1
ATOM 613 N N . HIS A 1 86 ? -6.858 -9.982 13.640 1.00 86.25 86 HIS A N 1
ATOM 614 C CA . HIS A 1 86 ? -7.066 -8.546 13.777 1.00 86.25 86 HIS A CA 1
ATOM 615 C C . HIS A 1 86 ? -6.627 -7.825 12.501 1.00 86.25 86 HIS A C 1
ATOM 617 O O . HIS A 1 86 ? -5.523 -8.036 11.993 1.00 86.25 86 HIS A O 1
ATOM 623 N N . CYS A 1 87 ? -7.458 -6.907 12.009 1.00 89.44 87 CYS A N 1
ATOM 624 C CA . CYS A 1 87 ? -7.110 -6.092 10.852 1.00 89.44 87 CYS A CA 1
ATOM 625 C C . CYS A 1 87 ? -6.170 -4.948 11.254 1.00 89.44 87 CYS A C 1
ATOM 627 O O . CYS A 1 87 ? -6.614 -3.866 11.642 1.00 89.44 87 CYS A O 1
ATOM 629 N N . VAL A 1 88 ? -4.863 -5.183 11.123 1.00 92.94 88 VAL A N 1
ATOM 630 C CA . VAL A 1 88 ? -3.827 -4.143 11.202 1.00 92.94 88 VAL A CA 1
ATOM 631 C C . VAL A 1 88 ? -3.231 -3.939 9.822 1.00 92.94 88 VAL A C 1
ATOM 633 O O . VAL A 1 88 ? -2.582 -4.836 9.284 1.00 92.94 88 VAL A O 1
ATOM 636 N N . LEU A 1 89 ? -3.421 -2.745 9.277 1.00 94.75 89 LEU A N 1
ATOM 637 C CA . LEU A 1 89 ? -2.816 -2.304 8.032 1.00 94.75 89 LEU A CA 1
ATOM 638 C C . LEU A 1 89 ? -1.654 -1.361 8.340 1.00 94.75 89 LEU A C 1
ATOM 640 O O . LEU A 1 89 ? -1.804 -0.462 9.162 1.00 94.75 89 LEU A O 1
ATOM 644 N N . THR A 1 90 ? -0.515 -1.538 7.677 1.00 95.81 90 THR A N 1
ATOM 645 C CA . THR A 1 90 ? 0.639 -0.634 7.807 1.00 95.81 90 THR A CA 1
ATOM 646 C C . THR A 1 90 ? 0.780 0.289 6.594 1.00 95.81 90 THR A C 1
ATOM 648 O O . THR A 1 90 ? 0.263 -0.022 5.515 1.00 95.81 90 THR A O 1
ATOM 651 N N . ASP A 1 91 ? 1.537 1.386 6.718 1.00 94.81 91 ASP A N 1
ATOM 652 C CA . ASP A 1 91 ? 1.938 2.200 5.553 1.00 94.81 91 ASP A CA 1
ATOM 653 C C . ASP A 1 91 ? 2.618 1.341 4.475 1.00 94.81 91 ASP A C 1
ATOM 655 O O . ASP A 1 91 ? 2.427 1.546 3.276 1.00 94.81 91 ASP A O 1
ATOM 659 N N . GLN A 1 92 ? 3.400 0.347 4.901 1.00 94.88 92 GLN A N 1
ATOM 660 C CA . GLN A 1 92 ? 4.123 -0.576 4.037 1.00 94.88 92 GLN A CA 1
ATOM 661 C C . GLN A 1 92 ? 3.165 -1.491 3.264 1.00 94.88 92 GLN A C 1
ATOM 663 O O . GLN A 1 92 ? 3.367 -1.696 2.068 1.00 94.88 92 GLN A O 1
ATOM 668 N N . ASP A 1 93 ? 2.103 -1.998 3.897 1.00 95.50 93 ASP A N 1
ATOM 669 C CA . ASP A 1 93 ? 1.053 -2.751 3.200 1.00 95.50 93 ASP A CA 1
ATOM 670 C C . ASP A 1 93 ? 0.353 -1.874 2.151 1.00 95.50 93 ASP A C 1
ATOM 672 O O . ASP A 1 93 ? 0.248 -2.272 0.992 1.00 95.50 93 ASP A O 1
ATOM 676 N N . ALA A 1 94 ? -0.080 -0.666 2.529 1.00 95.81 94 ALA A N 1
ATOM 677 C CA . ALA A 1 94 ? -0.763 0.255 1.619 1.00 95.81 94 ALA A CA 1
ATOM 678 C C . ALA A 1 94 ? 0.125 0.651 0.423 1.00 95.81 94 ALA A C 1
ATOM 680 O O . ALA A 1 94 ? -0.315 0.605 -0.727 1.00 95.81 94 ALA A O 1
ATOM 681 N N . THR A 1 95 ? 1.398 0.963 0.685 1.00 95.25 95 THR A N 1
ATOM 682 C CA . THR A 1 95 ? 2.417 1.255 -0.338 1.00 95.25 95 THR A CA 1
ATOM 683 C C . THR A 1 95 ? 2.623 0.060 -1.266 1.00 95.25 95 THR A C 1
ATOM 685 O O . THR A 1 95 ? 2.680 0.222 -2.483 1.00 95.25 95 THR A O 1
ATOM 688 N N . ALA A 1 96 ? 2.716 -1.152 -0.714 1.00 96.69 96 ALA A N 1
ATOM 689 C CA . ALA A 1 96 ? 2.935 -2.353 -1.508 1.00 96.69 96 ALA A CA 1
ATOM 690 C C . ALA A 1 96 ? 1.745 -2.674 -2.421 1.00 96.69 96 ALA A C 1
ATOM 692 O O . ALA A 1 96 ? 1.945 -3.008 -3.588 1.00 96.69 96 ALA A O 1
ATOM 693 N N . ILE A 1 97 ? 0.521 -2.520 -1.909 1.00 96.62 97 ILE A N 1
ATOM 694 C CA . ILE A 1 97 ? -0.721 -2.690 -2.674 1.00 96.62 97 ILE A CA 1
ATOM 695 C C . ILE A 1 97 ? -0.789 -1.682 -3.820 1.00 96.62 97 ILE A C 1
ATOM 697 O O . ILE A 1 97 ? -1.087 -2.078 -4.947 1.00 96.62 97 ILE A O 1
ATOM 701 N N . ALA A 1 98 ? -0.476 -0.410 -3.549 1.00 94.94 98 ALA A N 1
ATOM 702 C CA . ALA A 1 98 ? -0.467 0.646 -4.557 1.00 94.94 98 ALA A CA 1
ATOM 703 C C . ALA A 1 98 ? 0.591 0.399 -5.645 1.00 94.94 98 ALA A C 1
ATOM 705 O O . ALA A 1 98 ? 0.274 0.483 -6.827 1.00 94.94 98 ALA A O 1
ATOM 706 N N . LEU A 1 99 ? 1.820 0.010 -5.280 1.00 95.12 99 LEU A N 1
ATOM 707 C CA . LEU A 1 99 ? 2.861 -0.329 -6.261 1.00 95.12 99 LEU A CA 1
ATOM 708 C C . LEU A 1 99 ? 2.481 -1.545 -7.109 1.00 95.12 99 LEU A C 1
ATOM 710 O O . LEU A 1 99 ? 2.641 -1.514 -8.326 1.00 95.12 99 LEU A O 1
ATOM 714 N N . ALA A 1 100 ? 1.954 -2.607 -6.495 1.00 95.62 100 ALA A N 1
ATOM 715 C CA . ALA A 1 100 ? 1.496 -3.780 -7.235 1.00 95.62 100 ALA A CA 1
ATOM 716 C C . ALA A 1 100 ? 0.333 -3.434 -8.186 1.00 95.62 100 ALA A C 1
ATOM 718 O O . ALA A 1 100 ? 0.271 -3.949 -9.304 1.00 95.62 100 ALA A O 1
ATOM 719 N N . ALA A 1 101 ? -0.559 -2.526 -7.778 1.00 93.94 101 ALA A N 1
ATOM 720 C CA . ALA A 1 101 ? -1.639 -2.030 -8.626 1.00 93.94 101 ALA A CA 1
ATOM 721 C C . ALA A 1 101 ? -1.107 -1.192 -9.793 1.00 93.94 101 ALA A C 1
ATOM 723 O O . ALA A 1 101 ? -1.538 -1.394 -10.927 1.00 93.94 101 ALA A O 1
ATOM 724 N N . ALA A 1 102 ? -0.126 -0.322 -9.541 1.00 92.12 102 ALA A N 1
ATOM 725 C CA . ALA A 1 102 ? 0.539 0.470 -10.569 1.00 92.12 102 ALA A CA 1
ATOM 726 C C . ALA A 1 102 ? 1.248 -0.426 -11.597 1.00 92.12 102 ALA A C 1
ATOM 728 O O . ALA A 1 102 ? 1.092 -0.213 -12.797 1.00 92.12 102 ALA A O 1
ATOM 729 N N . VAL A 1 103 ? 1.941 -1.484 -11.154 1.00 93.25 103 VAL A N 1
ATOM 730 C CA . VAL A 1 103 ? 2.502 -2.502 -12.060 1.00 93.25 103 VAL A CA 1
ATOM 731 C C . VAL A 1 103 ? 1.396 -3.088 -12.935 1.00 93.25 103 VAL A C 1
ATOM 733 O O . VAL A 1 103 ? 1.499 -3.049 -14.157 1.00 93.25 103 VAL A O 1
ATOM 736 N N . ARG A 1 104 ? 0.308 -3.586 -12.337 1.00 91.75 104 ARG A N 1
ATOM 737 C CA . ARG A 1 104 ? -0.796 -4.202 -13.088 1.00 91.75 104 ARG A CA 1
ATOM 738 C C . ARG A 1 104 ? -1.450 -3.232 -14.079 1.00 91.75 104 ARG A C 1
ATOM 740 O O . ARG A 1 104 ? -1.745 -3.637 -15.199 1.00 91.75 104 ARG A O 1
ATOM 747 N N . SER A 1 105 ? -1.626 -1.971 -13.694 1.00 89.38 105 SER A N 1
ATOM 748 C CA . SER A 1 105 ? -2.127 -0.903 -14.565 1.00 89.38 105 SER A CA 1
ATOM 749 C C . SER A 1 105 ? -1.201 -0.663 -15.766 1.00 89.38 105 SER A C 1
ATOM 751 O O . SER A 1 105 ? -1.670 -0.637 -16.905 1.00 89.38 105 SER A O 1
ATOM 753 N N . VAL A 1 106 ? 0.118 -0.575 -15.545 1.00 89.25 106 VAL A N 1
ATOM 754 C CA . VAL A 1 106 ? 1.115 -0.427 -16.621 1.00 89.25 106 VAL A CA 1
ATOM 755 C C . VAL A 1 106 ? 1.038 -1.592 -17.607 1.00 89.25 106 VAL A C 1
ATOM 757 O O . VAL A 1 106 ? 1.050 -1.374 -18.820 1.00 89.25 106 VAL A O 1
ATOM 760 N N . LEU A 1 107 ? 0.940 -2.828 -17.109 1.00 89.88 107 LEU A N 1
ATOM 761 C CA . LEU A 1 107 ? 0.850 -4.008 -17.973 1.00 89.88 107 LEU A CA 1
ATOM 762 C C . LEU A 1 107 ? -0.451 -4.023 -18.772 1.00 89.88 107 LEU A C 1
ATOM 764 O O . LEU A 1 107 ? -0.409 -4.196 -19.990 1.00 89.88 107 LEU A O 1
ATOM 768 N N . ALA A 1 108 ? -1.583 -3.756 -18.118 1.00 88.25 108 ALA A N 1
ATOM 769 C CA . ALA A 1 108 ? -2.884 -3.682 -18.773 1.00 88.25 108 ALA A CA 1
ATOM 770 C C . ALA A 1 108 ? -2.911 -2.596 -19.861 1.00 88.25 108 ALA A C 1
ATOM 772 O O . ALA A 1 108 ? -3.349 -2.857 -20.980 1.00 88.25 108 ALA A O 1
ATOM 773 N N . GLY A 1 109 ? -2.357 -1.411 -19.579 1.00 86.44 109 GLY A N 1
ATOM 774 C CA . GLY A 1 109 ? -2.231 -0.321 -20.551 1.00 86.44 109 GLY A CA 1
ATOM 775 C C . GLY A 1 109 ? -1.357 -0.667 -21.763 1.00 86.44 109 GLY A C 1
ATOM 776 O O . GLY A 1 109 ? -1.529 -0.087 -22.832 1.00 86.44 109 GLY A O 1
ATOM 777 N N . ARG A 1 110 ? -0.455 -1.645 -21.623 1.00 87.19 110 ARG A N 1
ATOM 778 C CA . ARG A 1 110 ? 0.389 -2.188 -22.701 1.00 87.19 110 ARG A CA 1
ATOM 779 C C . ARG A 1 110 ? -0.179 -3.460 -23.342 1.00 87.19 110 ARG A C 1
ATOM 781 O O . ARG A 1 110 ? 0.487 -4.047 -24.191 1.00 87.19 110 ARG A O 1
ATOM 788 N N . GLY A 1 111 ? -1.371 -3.907 -22.936 1.00 88.00 111 GLY A N 1
ATOM 789 C CA . GLY A 1 111 ? -1.966 -5.164 -23.399 1.00 88.00 111 GLY A CA 1
ATOM 790 C C . GLY A 1 111 ? -1.162 -6.407 -23.001 1.00 88.00 111 GLY A C 1
ATOM 791 O O . GLY A 1 111 ? -1.184 -7.401 -23.722 1.00 88.00 111 GLY A O 1
ATOM 792 N N . ARG A 1 112 ? -0.418 -6.344 -21.890 1.00 89.25 112 ARG A N 1
ATOM 793 C CA . ARG A 1 112 ? 0.426 -7.431 -21.376 1.00 89.25 112 ARG A CA 1
ATOM 794 C C . ARG A 1 112 ? -0.118 -8.011 -20.078 1.00 89.25 112 ARG A C 1
ATOM 796 O O . ARG A 1 112 ? -0.858 -7.358 -19.344 1.00 89.25 112 ARG A O 1
ATOM 803 N N . THR A 1 113 ? 0.301 -9.236 -19.780 1.00 89.31 113 THR A N 1
ATOM 804 C CA . THR A 1 113 ? -0.005 -9.934 -18.529 1.00 89.31 113 THR A CA 1
ATOM 805 C C . THR A 1 113 ? 1.238 -9.984 -17.626 1.00 89.31 113 THR A C 1
ATOM 807 O O . THR A 1 113 ? 2.364 -9.910 -18.130 1.00 89.31 113 THR A O 1
ATOM 810 N N . PRO A 1 114 ? 1.082 -10.144 -16.297 1.00 87.19 114 PRO A N 1
ATOM 811 C CA . PRO A 1 114 ? 2.211 -10.406 -15.394 1.00 87.19 114 PRO A CA 1
ATOM 812 C C . PRO A 1 114 ? 3.012 -11.676 -15.734 1.00 87.19 114 PRO A C 1
ATOM 814 O O . PRO A 1 114 ? 4.166 -11.806 -15.333 1.00 87.19 114 PRO A O 1
ATOM 817 N N . GLU A 1 115 ? 2.410 -12.625 -16.452 1.00 90.88 115 GLU A N 1
ATOM 818 C CA . GLU A 1 115 ? 3.000 -13.933 -16.762 1.00 90.88 115 GLU A CA 1
ATOM 819 C C . GLU A 1 115 ? 4.022 -13.858 -17.903 1.00 90.88 115 GLU A C 1
ATOM 821 O O . GLU A 1 115 ? 4.976 -14.636 -17.919 1.00 90.88 115 GLU A O 1
ATOM 826 N N . ASP A 1 116 ? 3.849 -12.888 -18.805 1.00 89.19 116 ASP A N 1
ATOM 827 C CA . ASP A 1 116 ? 4.661 -12.690 -20.014 1.00 89.19 116 ASP A CA 1
ATOM 828 C C . ASP A 1 116 ? 5.625 -11.497 -19.901 1.00 89.19 116 ASP A C 1
ATOM 830 O O . ASP A 1 116 ? 6.155 -11.013 -20.902 1.00 89.19 116 ASP A O 1
ATOM 834 N N . THR A 1 117 ? 5.812 -10.974 -18.689 1.00 92.75 117 THR A N 1
ATOM 835 C CA . THR A 1 117 ? 6.553 -9.735 -18.444 1.00 92.75 117 THR A CA 1
ATOM 836 C C . THR A 1 117 ? 7.673 -9.963 -17.440 1.00 92.75 117 THR A C 1
ATOM 838 O O . THR A 1 117 ? 7.450 -10.568 -16.390 1.00 92.75 117 THR A O 1
ATOM 841 N N . ARG A 1 118 ? 8.855 -9.404 -17.719 1.00 96.06 118 ARG A N 1
ATOM 842 C CA . ARG A 1 118 ? 9.964 -9.377 -16.766 1.00 96.06 118 ARG A CA 1
ATOM 843 C C . ARG A 1 118 ? 9.876 -8.157 -15.860 1.00 96.06 118 ARG A C 1
ATOM 845 O O . ARG A 1 118 ? 9.993 -7.016 -16.315 1.00 96.06 118 ARG A O 1
ATOM 852 N N . ILE A 1 119 ? 9.719 -8.406 -14.564 1.00 97.62 119 ILE A N 1
ATOM 853 C CA . ILE A 1 119 ? 9.654 -7.377 -13.527 1.00 97.62 119 ILE A CA 1
ATOM 854 C C . ILE A 1 119 ? 10.907 -7.454 -12.655 1.00 97.62 119 ILE A C 1
ATOM 856 O O . ILE A 1 119 ? 11.256 -8.512 -12.137 1.00 97.62 119 ILE A O 1
ATOM 860 N N . LEU A 1 120 ? 11.570 -6.319 -12.448 1.00 97.88 120 LEU A N 1
ATOM 861 C CA . LEU A 1 120 ? 12.668 -6.180 -11.491 1.00 97.88 120 LEU A CA 1
ATOM 862 C C . LEU A 1 120 ? 12.197 -5.386 -10.271 1.00 97.88 120 LEU A C 1
ATOM 864 O O . LEU A 1 120 ? 11.657 -4.296 -10.420 1.00 97.88 120 LEU A O 1
ATOM 868 N N . VAL A 1 121 ? 12.470 -5.872 -9.062 1.00 98.31 121 VAL A N 1
ATOM 869 C CA . VAL A 1 121 ? 12.308 -5.092 -7.825 1.00 98.31 121 VAL A CA 1
ATOM 870 C C . VAL A 1 121 ? 13.687 -4.723 -7.289 1.00 98.31 121 VAL A C 1
ATOM 872 O O . VAL A 1 121 ? 14.394 -5.569 -6.734 1.00 98.31 121 VAL A O 1
ATOM 875 N N . ALA A 1 122 ? 14.071 -3.456 -7.439 1.00 97.94 122 ALA A N 1
ATOM 876 C CA . ALA A 1 122 ? 15.303 -2.912 -6.881 1.00 97.94 122 ALA A CA 1
ATOM 877 C C . ALA A 1 122 ? 15.058 -2.413 -5.449 1.00 97.94 122 ALA A C 1
ATOM 879 O O . ALA A 1 122 ? 14.088 -1.711 -5.178 1.00 97.94 122 ALA A O 1
ATOM 880 N N . GLY A 1 123 ? 15.925 -2.802 -4.513 1.00 97.00 123 GLY A N 1
ATOM 881 C CA . GLY A 1 123 ? 15.719 -2.580 -3.081 1.00 97.00 123 GLY A CA 1
ATOM 882 C C . GLY A 1 123 ? 14.678 -3.516 -2.463 1.00 97.00 123 GLY A C 1
ATOM 883 O O . GLY A 1 123 ? 14.005 -3.124 -1.513 1.00 97.00 123 GLY A O 1
ATOM 884 N N . ALA A 1 124 ? 14.529 -4.744 -2.976 1.00 96.25 124 ALA A N 1
ATOM 885 C CA . ALA A 1 124 ? 13.464 -5.679 -2.584 1.00 96.25 124 ALA A CA 1
ATOM 886 C C . ALA A 1 124 ? 13.332 -5.912 -1.062 1.00 96.25 124 ALA A C 1
ATOM 888 O O . ALA A 1 124 ? 12.229 -6.118 -0.555 1.00 96.25 124 ALA A O 1
ATOM 889 N N . ARG A 1 125 ? 14.432 -5.828 -0.299 1.00 94.94 125 ARG A N 1
ATOM 890 C CA . ARG A 1 125 ? 14.413 -5.949 1.172 1.00 94.94 125 ARG A CA 1
ATOM 891 C C . ARG A 1 125 ? 13.721 -4.785 1.887 1.00 94.94 125 ARG A C 1
ATOM 893 O O . ARG A 1 125 ? 13.287 -4.963 3.021 1.00 94.94 125 ARG A O 1
ATOM 900 N N . MET A 1 126 ? 13.612 -3.615 1.258 1.00 93.56 126 MET A N 1
ATOM 901 C CA . MET A 1 126 ? 13.008 -2.425 1.866 1.00 93.56 126 MET A CA 1
ATOM 902 C C . MET A 1 126 ? 11.486 -2.523 1.963 1.00 93.56 126 MET A C 1
ATOM 904 O O . MET A 1 126 ? 10.896 -1.935 2.866 1.00 93.56 126 MET A O 1
ATOM 908 N N . LEU A 1 127 ? 10.850 -3.243 1.033 1.00 94.81 127 LEU A N 1
ATOM 909 C CA . LEU A 1 127 ? 9.403 -3.440 1.023 1.00 94.81 127 LEU A CA 1
ATOM 910 C C . LEU A 1 127 ? 9.037 -4.853 0.533 1.00 94.81 127 LEU A C 1
ATOM 912 O O . LEU A 1 127 ? 8.476 -5.006 -0.553 1.00 94.81 127 LEU A O 1
ATOM 916 N N . PRO A 1 128 ? 9.314 -5.906 1.329 1.00 93.94 128 PRO A N 1
ATOM 917 C CA . PRO A 1 128 ? 9.139 -7.293 0.884 1.00 93.94 128 PRO A CA 1
ATOM 918 C C . PRO A 1 128 ? 7.699 -7.650 0.492 1.00 93.94 128 PRO A C 1
ATOM 920 O O . PRO A 1 128 ? 7.481 -8.572 -0.287 1.00 93.94 128 PRO A O 1
ATOM 923 N N . ALA A 1 129 ? 6.712 -6.912 1.013 1.00 93.94 129 ALA A N 1
ATOM 924 C CA . ALA A 1 129 ? 5.304 -7.098 0.676 1.00 93.94 129 ALA A CA 1
ATOM 925 C C . ALA A 1 129 ? 5.015 -6.887 -0.822 1.00 93.94 129 ALA A C 1
ATOM 927 O O . ALA A 1 129 ? 4.150 -7.574 -1.358 1.00 93.94 129 ALA A O 1
ATOM 928 N N . VAL A 1 130 ? 5.762 -6.015 -1.519 1.00 95.94 130 VAL A N 1
ATOM 929 C CA . VAL A 1 130 ? 5.627 -5.848 -2.979 1.00 95.94 130 VAL A CA 1
ATOM 930 C C . VAL A 1 130 ? 5.974 -7.148 -3.693 1.00 95.94 130 VAL A C 1
ATOM 932 O O . VAL A 1 130 ? 5.192 -7.622 -4.508 1.00 95.94 130 VAL A O 1
ATOM 935 N N . THR A 1 131 ? 7.110 -7.763 -3.352 1.00 96.31 131 THR A N 1
ATOM 936 C CA . THR A 1 131 ? 7.524 -9.052 -3.918 1.00 96.31 131 THR A CA 1
ATOM 937 C C . THR A 1 131 ? 6.457 -10.120 -3.690 1.00 96.31 131 THR A C 1
ATOM 939 O O . THR A 1 131 ? 6.073 -10.806 -4.633 1.00 96.31 131 THR A O 1
ATOM 942 N N . THR A 1 132 ? 5.931 -10.230 -2.465 1.00 95.62 132 THR A N 1
ATOM 943 C CA . THR A 1 132 ? 4.867 -11.193 -2.146 1.00 95.62 132 THR A CA 1
ATOM 944 C C . THR A 1 132 ? 3.619 -10.968 -2.999 1.00 95.62 132 THR A C 1
ATOM 946 O O . THR A 1 132 ? 3.068 -11.931 -3.526 1.00 95.62 132 THR A O 1
ATOM 949 N N . LEU A 1 133 ? 3.189 -9.715 -3.174 1.00 96.88 133 LEU A N 1
ATOM 950 C CA . LEU A 1 133 ? 2.013 -9.384 -3.981 1.00 96.88 133 LEU A CA 1
ATOM 951 C C . LEU A 1 133 ? 2.224 -9.651 -5.468 1.00 96.88 133 LEU A C 1
ATOM 953 O O . LEU A 1 133 ? 1.315 -10.153 -6.119 1.00 96.88 133 LEU A O 1
ATOM 957 N N . LEU A 1 134 ? 3.411 -9.368 -6.005 1.00 96.50 134 LEU A N 1
ATOM 958 C CA . LEU A 1 134 ? 3.728 -9.647 -7.407 1.00 96.50 134 LEU A CA 1
ATOM 959 C C . LEU A 1 134 ? 3.745 -11.153 -7.694 1.00 96.50 134 LEU A C 1
ATOM 961 O O . LEU A 1 134 ? 3.193 -11.583 -8.707 1.00 96.50 134 LEU A O 1
ATOM 965 N N . ILE A 1 135 ? 4.311 -11.959 -6.787 1.00 96.56 135 ILE A N 1
ATOM 966 C CA . ILE A 1 135 ? 4.289 -13.427 -6.887 1.00 96.56 135 ILE A CA 1
ATOM 967 C C . ILE A 1 135 ? 2.851 -13.943 -6.802 1.00 96.56 135 ILE A C 1
ATOM 969 O O . ILE A 1 135 ? 2.411 -14.698 -7.667 1.00 96.56 135 ILE A O 1
ATOM 973 N N . ALA A 1 136 ? 2.095 -13.513 -5.787 1.00 95.81 136 ALA A N 1
ATOM 974 C CA . ALA A 1 136 ? 0.707 -13.933 -5.604 1.00 95.81 136 ALA A CA 1
ATOM 975 C C . ALA A 1 136 ? -0.199 -13.456 -6.760 1.00 95.81 136 ALA A C 1
ATOM 977 O O . ALA A 1 136 ? -1.157 -14.130 -7.126 1.00 95.81 136 ALA A O 1
ATOM 978 N N . GLY A 1 137 ? 0.162 -12.339 -7.398 1.00 93.50 137 GLY A N 1
ATOM 979 C CA . GLY A 1 137 ? -0.427 -11.810 -8.628 1.00 93.50 137 GLY A CA 1
ATOM 980 C C . GLY A 1 137 ? 0.047 -12.490 -9.918 1.00 93.50 137 GLY A C 1
ATOM 981 O O . GLY A 1 137 ? -0.200 -11.950 -10.994 1.00 93.50 137 GLY A O 1
ATOM 982 N N . ARG A 1 138 ? 0.700 -13.658 -9.825 1.00 93.69 138 ARG A N 1
ATOM 983 C CA . ARG A 1 138 ? 1.135 -14.514 -10.947 1.00 93.69 138 ARG A CA 1
ATOM 984 C C . ARG A 1 138 ? 2.249 -13.929 -11.822 1.00 93.69 138 ARG A C 1
ATOM 986 O O . ARG A 1 138 ? 2.369 -14.290 -12.989 1.00 93.69 138 ARG A O 1
ATOM 993 N N . THR A 1 139 ? 3.110 -13.075 -11.269 1.00 94.69 139 THR A N 1
ATOM 994 C CA . THR A 1 139 ? 4.331 -12.662 -11.980 1.00 94.69 139 THR A CA 1
ATOM 995 C C . THR A 1 139 ? 5.272 -13.855 -12.133 1.00 94.69 139 THR A C 1
ATOM 997 O O . THR A 1 139 ? 5.710 -14.422 -11.130 1.00 94.69 139 THR A O 1
ATOM 1000 N N . ARG A 1 140 ? 5.591 -14.238 -13.376 1.00 91.94 140 ARG A N 1
ATOM 1001 C CA . ARG A 1 140 ? 6.429 -15.417 -13.658 1.00 91.94 140 ARG A CA 1
ATOM 1002 C C . ARG A 1 140 ? 7.921 -15.092 -13.683 1.00 91.94 140 ARG A C 1
ATOM 1004 O O . ARG A 1 140 ? 8.711 -15.858 -13.138 1.00 91.94 140 ARG A O 1
ATOM 1011 N N . ASP A 1 141 ? 8.298 -13.981 -14.309 1.00 96.12 141 ASP A N 1
ATOM 1012 C CA . ASP A 1 141 ? 9.686 -13.526 -14.406 1.00 96.12 141 ASP A CA 1
ATOM 1013 C C . ASP A 1 141 ? 9.901 -12.332 -13.466 1.00 96.12 141 ASP A C 1
ATOM 1015 O O . ASP A 1 141 ? 9.745 -11.168 -13.836 1.00 96.12 141 ASP A O 1
ATOM 1019 N N . LEU A 1 142 ? 10.183 -12.649 -12.198 1.00 97.31 142 LEU A N 1
ATOM 1020 C CA . LEU A 1 142 ? 10.433 -11.675 -11.140 1.00 97.31 1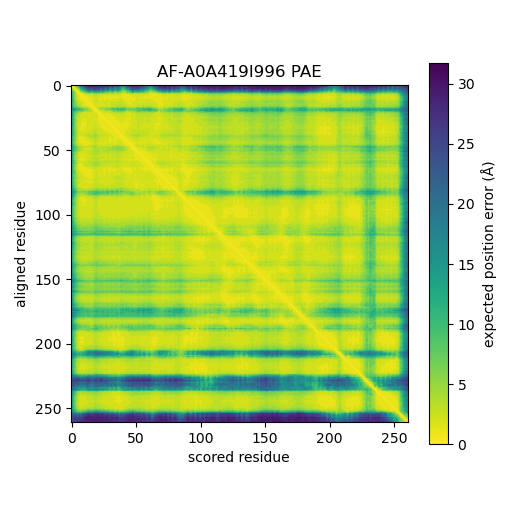42 LEU A CA 1
ATOM 1021 C C . LEU A 1 142 ? 11.892 -11.749 -10.685 1.00 97.31 142 LEU A C 1
ATOM 1023 O O . LEU A 1 142 ? 12.308 -12.715 -10.043 1.00 97.31 142 LEU A O 1
ATOM 1027 N N . ALA A 1 143 ? 12.650 -10.693 -10.952 1.00 97.06 143 ALA A N 1
ATOM 1028 C CA . ALA A 1 143 ? 14.007 -10.521 -10.457 1.00 97.06 143 ALA A CA 1
ATOM 1029 C C . ALA A 1 143 ? 14.022 -9.603 -9.228 1.00 97.06 143 ALA A C 1
ATOM 1031 O O . ALA A 1 143 ? 13.312 -8.598 -9.168 1.00 97.06 143 ALA A O 1
ATOM 1032 N N . LEU A 1 144 ? 14.864 -9.925 -8.247 1.00 97.75 144 LEU A N 1
ATOM 1033 C CA . LEU A 1 144 ? 15.068 -9.115 -7.046 1.00 97.75 144 LEU A CA 1
ATOM 1034 C C . LEU A 1 144 ? 16.508 -8.621 -7.020 1.00 97.75 144 LEU A C 1
ATOM 1036 O O . LEU A 1 144 ? 17.429 -9.393 -7.275 1.00 97.75 144 LEU A O 1
ATOM 1040 N N . TRP A 1 145 ? 16.695 -7.355 -6.672 1.00 98.00 145 TRP A N 1
ATOM 1041 C CA . TRP A 1 145 ? 18.015 -6.751 -6.556 1.00 98.00 145 TRP A CA 1
ATOM 1042 C C . TRP A 1 145 ? 18.104 -5.902 -5.292 1.00 98.00 145 TRP A C 1
ATOM 1044 O O . TRP A 1 145 ? 17.145 -5.229 -4.910 1.00 98.00 145 TRP A O 1
ATOM 1054 N N . ASN A 1 146 ? 19.247 -5.923 -4.618 1.00 97.25 146 ASN A N 1
ATOM 1055 C CA . ASN A 1 146 ? 19.541 -5.124 -3.433 1.00 97.25 146 ASN A CA 1
ATOM 1056 C C . ASN A 1 146 ? 20.937 -4.505 -3.536 1.00 97.25 146 ASN A C 1
ATOM 1058 O O . ASN A 1 146 ? 21.796 -4.996 -4.259 1.00 97.25 146 ASN A O 1
ATOM 1062 N N . LEU A 1 147 ? 21.205 -3.476 -2.726 1.00 96.00 147 LEU A N 1
ATOM 1063 C CA . LEU A 1 147 ? 22.522 -2.825 -2.680 1.00 96.00 147 LEU A CA 1
ATOM 1064 C C . LEU A 1 147 ? 23.677 -3.801 -2.396 1.00 96.00 147 LEU A C 1
ATOM 1066 O O . LEU A 1 147 ? 24.782 -3.585 -2.882 1.00 96.00 147 LEU A O 1
ATOM 1070 N N . SER A 1 148 ? 23.426 -4.889 -1.656 1.00 96.00 148 SER A N 1
ATOM 1071 C CA . SER A 1 148 ? 24.420 -5.945 -1.411 1.00 96.00 148 SER A CA 1
ATOM 1072 C C . SER A 1 148 ? 24.890 -6.653 -2.681 1.00 96.00 148 SER A C 1
ATOM 1074 O O . SER A 1 148 ? 25.982 -7.211 -2.694 1.00 96.00 148 SER A O 1
ATOM 1076 N N . ASP A 1 149 ? 24.081 -6.627 -3.738 1.00 96.19 149 ASP A N 1
ATOM 1077 C CA . ASP A 1 149 ? 24.328 -7.355 -4.981 1.00 96.19 149 ASP A CA 1
ATOM 1078 C C . ASP A 1 149 ? 25.203 -6.523 -5.936 1.00 96.19 149 ASP A C 1
ATOM 1080 O O . ASP A 1 149 ? 25.835 -7.065 -6.842 1.00 96.19 149 ASP A O 1
ATOM 1084 N N . ALA A 1 150 ? 25.309 -5.209 -5.691 1.00 95.62 150 ALA A N 1
ATOM 1085 C CA . ALA A 1 150 ? 25.962 -4.241 -6.570 1.00 95.62 150 ALA A CA 1
ATOM 1086 C C . ALA A 1 150 ? 27.436 -4.548 -6.872 1.00 95.62 150 ALA A C 1
ATOM 1088 O O . ALA A 1 150 ? 27.909 -4.215 -7.957 1.00 95.62 150 ALA A O 1
ATOM 1089 N N . ALA A 1 151 ? 28.152 -5.181 -5.937 1.00 95.19 151 ALA A N 1
ATOM 1090 C CA . ALA A 1 151 ? 29.563 -5.526 -6.107 1.00 95.19 151 ALA A CA 1
ATOM 1091 C C . ALA A 1 151 ? 29.795 -6.614 -7.172 1.00 95.19 151 ALA A C 1
ATOM 1093 O O . ALA A 1 151 ? 30.866 -6.662 -7.769 1.00 95.19 151 ALA A O 1
ATOM 1094 N N . VAL A 1 152 ? 28.806 -7.482 -7.402 1.00 95.00 152 VAL A N 1
ATOM 1095 C CA . VAL A 1 152 ? 28.899 -8.613 -8.342 1.00 95.00 152 VAL A CA 1
ATOM 1096 C C . VAL A 1 152 ? 28.037 -8.373 -9.578 1.00 95.00 152 VAL A C 1
ATOM 1098 O O . VAL A 1 152 ? 28.420 -8.749 -10.682 1.00 95.00 152 VAL A O 1
ATOM 1101 N N . PHE A 1 153 ? 26.884 -7.729 -9.404 1.00 94.50 153 PHE A N 1
ATOM 1102 C CA . PHE A 1 153 ? 25.912 -7.496 -10.461 1.00 94.50 153 PHE A CA 1
ATOM 1103 C C . PHE A 1 153 ? 25.319 -6.083 -10.328 1.00 94.50 153 PHE A C 1
ATOM 1105 O O . PHE A 1 153 ? 24.360 -5.874 -9.581 1.00 94.50 153 PHE A O 1
ATOM 1112 N N . PRO A 1 154 ? 25.904 -5.077 -11.002 1.00 94.88 154 PRO A N 1
ATOM 1113 C CA . PRO A 1 154 ? 25.452 -3.690 -10.918 1.00 94.88 154 PRO A CA 1
ATOM 1114 C C . PRO A 1 154 ? 24.001 -3.498 -11.379 1.00 94.88 154 PRO A C 1
ATOM 1116 O O . PRO A 1 154 ? 23.541 -4.162 -12.309 1.00 94.88 154 PRO A O 1
ATOM 1119 N N . LEU A 1 155 ? 23.297 -2.517 -10.800 1.00 94.81 155 LEU A N 1
ATOM 1120 C CA . LEU A 1 155 ? 21.873 -2.278 -11.079 1.00 94.81 155 LEU A CA 1
ATOM 1121 C C . LEU A 1 155 ? 21.569 -2.073 -12.573 1.00 94.81 155 LEU A C 1
ATOM 1123 O O . LEU A 1 155 ? 20.591 -2.618 -13.072 1.00 94.81 155 LEU A O 1
ATOM 1127 N N . HIS A 1 156 ? 22.418 -1.350 -13.310 1.00 91.62 156 HIS A N 1
ATOM 1128 C CA . HIS A 1 156 ? 22.205 -1.117 -14.745 1.00 91.62 156 HIS A CA 1
ATOM 1129 C C . HIS A 1 156 ? 22.175 -2.420 -15.566 1.00 91.62 156 HIS A C 1
ATOM 1131 O O . HIS A 1 156 ? 21.473 -2.491 -16.570 1.00 91.62 156 HIS A O 1
ATOM 1137 N N . GLN A 1 157 ? 22.893 -3.464 -15.131 1.00 93.38 157 GLN A N 1
ATOM 1138 C CA . GLN A 1 157 ? 22.842 -4.784 -15.767 1.00 93.38 157 GLN A CA 1
ATOM 1139 C C . GLN A 1 157 ? 21.576 -5.543 -15.371 1.00 93.38 157 GLN A C 1
ATOM 1141 O O . GLN A 1 157 ? 20.977 -6.215 -16.205 1.00 93.38 157 GLN A O 1
ATOM 1146 N N . ALA A 1 158 ? 21.128 -5.403 -14.121 1.00 93.69 158 ALA A N 1
ATOM 1147 C CA . ALA A 1 158 ? 19.885 -6.014 -13.658 1.00 93.69 158 ALA A CA 1
ATOM 1148 C C . ALA A 1 158 ? 18.647 -5.456 -14.373 1.00 93.69 158 ALA A C 1
ATOM 1150 O O . ALA A 1 158 ? 17.723 -6.213 -14.671 1.00 93.69 158 ALA A O 1
ATOM 1151 N N . VAL A 1 159 ? 18.654 -4.154 -14.674 1.00 95.12 159 VAL A N 1
ATOM 1152 C CA . VAL A 1 159 ? 17.591 -3.453 -15.414 1.00 95.12 159 VAL A CA 1
ATOM 1153 C C . VAL A 1 159 ? 17.506 -3.911 -16.870 1.00 95.12 159 VAL A C 1
ATOM 1155 O O . VAL A 1 159 ? 16.432 -3.860 -17.466 1.00 95.12 159 VAL A O 1
ATOM 1158 N N . PHE A 1 160 ? 18.609 -4.384 -17.457 1.00 91.88 160 PHE A N 1
ATOM 1159 C CA . PHE A 1 160 ? 18.637 -4.772 -18.862 1.00 91.88 160 PHE A CA 1
ATOM 1160 C C . PHE A 1 160 ? 17.607 -5.870 -19.169 1.00 91.88 160 PHE A C 1
ATOM 1162 O O . PHE A 1 160 ? 17.672 -6.978 -18.629 1.00 91.88 160 PHE A O 1
ATOM 1169 N N . GLY A 1 161 ? 16.666 -5.558 -20.066 1.00 89.69 161 GLY A N 1
ATOM 1170 C CA . GLY A 1 161 ? 15.593 -6.460 -20.486 1.00 89.69 161 GLY A CA 1
ATOM 1171 C C . GLY A 1 161 ? 14.424 -6.579 -19.505 1.00 89.69 161 GLY A C 1
ATOM 1172 O O . GLY A 1 161 ? 13.582 -7.446 -19.710 1.00 89.69 161 GLY A O 1
ATOM 1173 N N . ALA A 1 162 ? 14.369 -5.764 -18.448 1.00 94.75 162 ALA A N 1
ATOM 1174 C CA . ALA A 1 162 ? 13.157 -5.615 -17.651 1.00 94.75 162 ALA A CA 1
ATOM 1175 C C . ALA A 1 162 ? 12.135 -4.755 -18.409 1.00 94.75 162 ALA A C 1
ATOM 1177 O O . ALA A 1 162 ? 12.486 -3.735 -19.001 1.00 94.75 162 ALA A O 1
ATOM 1178 N N . ASP A 1 163 ? 10.865 -5.142 -18.359 1.00 94.19 163 ASP A N 1
ATOM 1179 C CA . ASP A 1 163 ? 9.767 -4.344 -18.912 1.00 94.19 163 ASP A CA 1
ATOM 1180 C C . ASP A 1 163 ? 9.246 -3.329 -17.884 1.00 94.19 163 ASP A C 1
ATOM 1182 O O . ASP A 1 163 ? 8.792 -2.230 -18.227 1.00 94.19 163 ASP A O 1
ATOM 1186 N N . VAL A 1 164 ? 9.309 -3.706 -16.602 1.00 95.31 164 VAL A N 1
ATOM 1187 C CA . VAL A 1 164 ? 8.950 -2.863 -15.461 1.00 95.31 164 VAL A CA 1
ATOM 1188 C C . VAL A 1 164 ? 9.999 -3.013 -14.366 1.00 95.31 164 VAL A C 1
ATOM 1190 O O . VAL A 1 164 ? 10.372 -4.124 -13.988 1.00 95.31 164 VAL A O 1
ATOM 1193 N N . VAL A 1 165 ? 10.448 -1.889 -13.818 1.00 96.69 165 VAL A N 1
ATOM 1194 C CA . VAL A 1 165 ? 11.307 -1.841 -12.636 1.00 96.69 165 VAL A CA 1
ATOM 1195 C C . VAL A 1 165 ? 10.547 -1.150 -11.516 1.00 96.69 165 VAL A C 1
ATOM 1197 O O . VAL A 1 165 ? 10.165 0.007 -11.646 1.00 96.69 165 VAL A O 1
ATOM 1200 N N . VAL A 1 166 ? 10.349 -1.841 -10.398 1.00 97.00 166 VAL A N 1
ATOM 1201 C CA . VAL A 1 166 ? 9.934 -1.220 -9.141 1.00 97.00 166 VAL A CA 1
ATOM 1202 C C . VAL A 1 166 ? 11.196 -0.790 -8.403 1.00 97.00 166 VAL A C 1
ATOM 1204 O O . VAL A 1 166 ? 11.894 -1.615 -7.810 1.00 97.00 166 VAL A O 1
ATOM 1207 N N . ASP A 1 167 ? 11.510 0.498 -8.471 1.00 96.44 167 ASP A N 1
ATOM 1208 C CA . ASP A 1 167 ? 12.682 1.090 -7.843 1.00 96.44 167 ASP A CA 1
ATOM 1209 C C . ASP A 1 167 ? 12.345 1.636 -6.451 1.00 96.44 167 ASP A C 1
ATOM 1211 O O . ASP A 1 167 ? 11.858 2.756 -6.275 1.00 96.44 167 ASP A O 1
ATOM 1215 N N . LEU A 1 168 ? 12.620 0.824 -5.428 1.00 96.06 168 LEU A N 1
ATOM 1216 C CA . LEU A 1 168 ? 12.429 1.207 -4.030 1.00 96.06 168 LEU A CA 1
ATOM 1217 C C . LEU A 1 168 ? 13.601 2.021 -3.468 1.00 96.06 168 LEU A C 1
ATOM 1219 O O . LEU A 1 168 ? 13.469 2.538 -2.354 1.00 96.06 168 LEU A O 1
ATOM 1223 N N . LEU A 1 169 ? 14.715 2.108 -4.204 1.00 94.56 169 LEU A N 1
ATOM 1224 C CA . LEU A 1 169 ? 15.926 2.841 -3.830 1.00 94.56 169 LEU A CA 1
ATOM 1225 C C . LEU A 1 169 ? 15.914 4.281 -4.352 1.00 94.56 169 LEU A C 1
ATOM 1227 O O . LEU A 1 169 ? 16.613 5.120 -3.789 1.00 94.56 169 LEU A O 1
ATOM 1231 N N . GLY A 1 170 ? 15.140 4.562 -5.406 1.00 92.00 170 GLY A N 1
ATOM 1232 C CA . GLY A 1 170 ? 15.150 5.855 -6.097 1.00 92.00 170 GLY A CA 1
ATOM 1233 C C . GLY A 1 170 ? 16.472 6.111 -6.825 1.00 92.00 170 GLY A C 1
ATOM 1234 O O . GLY A 1 170 ? 16.940 7.245 -6.882 1.00 92.00 170 GLY A O 1
ATOM 1235 N N . ALA A 1 171 ? 17.112 5.045 -7.305 1.00 90.31 171 ALA A N 1
ATOM 1236 C CA . ALA A 1 171 ? 18.403 5.085 -7.980 1.00 90.31 171 ALA A CA 1
ATOM 1237 C C . ALA A 1 171 ? 18.282 5.287 -9.501 1.00 90.31 171 ALA A C 1
ATOM 1239 O O . ALA A 1 171 ? 19.277 5.609 -10.152 1.00 90.31 171 ALA A O 1
ATOM 1240 N N . LEU A 1 172 ? 17.097 5.070 -10.072 1.00 90.75 172 LEU A N 1
ATOM 1241 C CA . LEU A 1 172 ? 16.821 5.199 -11.498 1.00 90.75 172 LEU A CA 1
ATOM 1242 C C . LEU A 1 172 ? 15.992 6.458 -11.783 1.00 90.75 172 LEU A C 1
ATOM 1244 O O . LEU A 1 172 ? 15.125 6.820 -10.985 1.00 90.75 172 LEU A O 1
ATOM 1248 N N . PRO A 1 173 ? 16.221 7.125 -12.928 1.00 87.12 173 PRO A N 1
ATOM 1249 C CA . PRO A 1 173 ? 15.343 8.197 -13.371 1.00 87.12 173 PRO A CA 1
ATOM 1250 C C . PRO A 1 173 ? 13.963 7.635 -13.741 1.00 87.12 173 PRO A C 1
ATOM 1252 O O . PRO A 1 173 ? 13.854 6.522 -14.257 1.00 87.12 173 PRO A O 1
ATOM 1255 N N . GLU A 1 174 ? 12.909 8.419 -13.502 1.00 77.50 174 GLU A N 1
ATOM 1256 C CA . GLU A 1 174 ? 11.536 8.040 -13.872 1.00 77.50 174 GLU A CA 1
ATOM 1257 C C . GLU A 1 174 ? 11.363 7.985 -15.401 1.00 77.50 174 GLU A C 1
ATOM 1259 O O . GLU A 1 174 ? 10.730 7.066 -15.920 1.00 77.50 174 GLU A O 1
ATOM 1264 N N . ASP A 1 175 ? 11.995 8.916 -16.127 1.00 82.25 175 ASP A N 1
ATOM 1265 C CA . ASP A 1 175 ? 12.120 8.870 -17.584 1.00 82.25 175 ASP A CA 1
ATOM 1266 C C . ASP A 1 175 ? 13.480 8.284 -17.978 1.00 82.25 175 ASP A C 1
ATOM 1268 O O . ASP A 1 175 ? 14.534 8.898 -17.795 1.00 82.25 175 ASP A O 1
ATOM 1272 N N . THR A 1 176 ? 13.449 7.065 -18.509 1.00 83.44 176 THR A N 1
ATOM 1273 C CA . THR A 1 176 ? 14.648 6.355 -18.974 1.00 83.44 176 THR A CA 1
ATOM 1274 C C . THR A 1 176 ? 14.946 6.604 -20.453 1.00 83.44 176 THR A C 1
ATOM 1276 O O . THR A 1 176 ? 15.989 6.172 -20.942 1.00 83.44 176 THR A O 1
ATOM 1279 N N . GLY A 1 177 ? 14.037 7.255 -21.187 1.00 82.44 177 GLY A N 1
ATOM 1280 C CA . GLY A 1 177 ? 14.084 7.371 -22.643 1.00 82.44 177 GLY A CA 1
ATOM 1281 C C . GLY A 1 177 ? 13.809 6.067 -23.409 1.00 82.44 177 GLY A C 1
ATOM 1282 O O . GLY A 1 177 ? 13.689 6.110 -24.633 1.00 82.44 177 GLY A O 1
ATOM 1283 N N . ASP A 1 178 ? 13.680 4.914 -22.735 1.00 85.81 178 ASP A N 1
ATOM 1284 C CA . ASP A 1 178 ? 13.279 3.651 -23.365 1.00 85.81 178 ASP A CA 1
ATOM 1285 C C . ASP A 1 178 ? 11.756 3.460 -23.252 1.00 85.81 178 ASP A C 1
ATOM 1287 O O . ASP A 1 178 ? 11.249 3.199 -22.160 1.00 85.81 178 ASP A O 1
ATOM 1291 N N . PRO A 1 179 ? 10.998 3.514 -24.364 1.00 82.81 179 PRO A N 1
ATOM 1292 C CA . PRO A 1 179 ? 9.544 3.352 -24.331 1.00 82.81 179 PRO A CA 1
ATOM 1293 C C . PRO A 1 179 ? 9.087 1.958 -23.867 1.00 82.81 179 PRO A C 1
ATOM 1295 O O . PRO A 1 179 ? 7.908 1.766 -23.553 1.00 82.81 179 PRO A O 1
ATOM 1298 N N . ARG A 1 180 ? 9.992 0.969 -23.841 1.00 85.19 180 ARG A N 1
ATOM 1299 C CA . ARG A 1 180 ? 9.700 -0.407 -23.413 1.00 85.19 180 ARG A CA 1
ATOM 1300 C C . ARG A 1 180 ? 9.820 -0.601 -21.905 1.00 85.19 180 ARG A C 1
ATOM 1302 O O . ARG A 1 180 ? 9.183 -1.507 -21.374 1.00 85.19 180 ARG A O 1
ATOM 1309 N N . LEU A 1 181 ? 10.570 0.258 -21.220 1.00 90.94 181 LEU A N 1
ATOM 1310 C CA . LEU A 1 181 ? 10.806 0.180 -19.784 1.00 90.94 181 LEU A CA 1
ATOM 1311 C C . LEU A 1 181 ? 9.904 1.172 -19.044 1.00 90.94 181 LEU A C 1
ATOM 1313 O O . LEU A 1 181 ? 9.766 2.325 -19.437 1.00 90.94 181 LEU A O 1
ATOM 1317 N N . THR A 1 182 ? 9.277 0.734 -17.955 1.00 92.38 182 THR A N 1
ATOM 1318 C CA . THR A 1 182 ? 8.634 1.641 -16.992 1.00 92.38 182 THR A CA 1
ATOM 1319 C C . THR A 1 182 ? 9.312 1.519 -15.642 1.00 92.38 182 THR A C 1
ATOM 1321 O O . THR A 1 182 ? 9.444 0.415 -15.118 1.00 92.38 182 THR A O 1
ATOM 1324 N N . VAL A 1 183 ? 9.697 2.6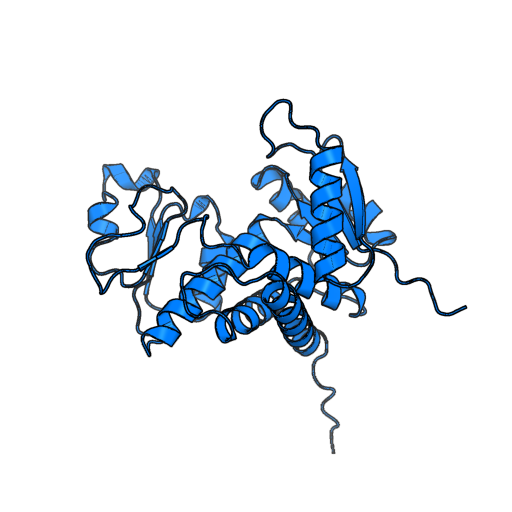52 -15.059 1.00 93.75 183 VAL A N 1
ATOM 1325 C CA . VAL A 1 183 ? 10.226 2.716 -13.696 1.00 93.75 183 VAL A CA 1
ATOM 1326 C C . VAL A 1 183 ? 9.125 3.223 -12.772 1.00 93.75 183 VAL A C 1
ATOM 1328 O O . VAL A 1 183 ? 8.589 4.307 -12.969 1.00 93.75 183 VAL A O 1
ATOM 1331 N N . LEU A 1 184 ? 8.782 2.427 -11.763 1.00 93.00 184 LEU A N 1
ATOM 1332 C CA . LEU A 1 184 ? 7.843 2.782 -10.708 1.00 93.00 184 LEU A CA 1
ATOM 1333 C C . LEU A 1 184 ? 8.610 2.995 -9.411 1.00 93.00 184 LEU A C 1
ATOM 1335 O O . LEU A 1 184 ? 9.261 2.089 -8.897 1.00 93.00 184 LEU A O 1
ATOM 1339 N N . THR A 1 185 ? 8.507 4.199 -8.872 1.00 91.88 185 THR A N 1
ATOM 1340 C CA . THR A 1 185 ? 9.146 4.611 -7.618 1.00 91.88 185 THR A CA 1
ATOM 1341 C C . THR A 1 185 ? 8.114 4.715 -6.498 1.00 91.88 185 THR A C 1
ATOM 1343 O O . THR A 1 185 ? 6.905 4.663 -6.731 1.00 91.88 185 THR A O 1
ATOM 1346 N N . ARG A 1 186 ? 8.567 4.960 -5.264 1.00 86.50 186 ARG A N 1
ATOM 1347 C CA . ARG A 1 186 ? 7.670 5.273 -4.136 1.00 86.50 186 ARG A CA 1
ATOM 1348 C C . ARG A 1 186 ? 6.803 6.514 -4.362 1.00 86.50 186 ARG A C 1
ATOM 1350 O O . ARG A 1 186 ? 5.811 6.665 -3.665 1.00 86.50 186 ARG A O 1
ATOM 1357 N N . ASN A 1 187 ? 7.130 7.374 -5.325 1.00 83.00 187 ASN A N 1
ATOM 1358 C CA . ASN A 1 187 ? 6.295 8.529 -5.651 1.00 83.00 187 ASN A CA 1
ATOM 1359 C C . ASN A 1 187 ? 5.003 8.120 -6.366 1.00 83.00 187 ASN A C 1
ATOM 1361 O O . ASN A 1 187 ? 4.017 8.838 -6.287 1.00 83.00 187 ASN A O 1
ATOM 1365 N N . HIS A 1 188 ? 4.966 6.937 -6.982 1.00 82.75 188 HIS A N 1
ATOM 1366 C CA . HIS A 1 188 ? 3.829 6.445 -7.760 1.00 82.75 188 HIS A CA 1
ATOM 1367 C C . HIS A 1 188 ? 2.738 5.784 -6.897 1.00 82.75 188 HIS A C 1
ATOM 1369 O O . HIS A 1 188 ? 1.882 5.071 -7.411 1.00 82.75 188 HIS A O 1
ATOM 1375 N N . VAL A 1 189 ? 2.748 5.991 -5.576 1.00 83.06 189 VAL A N 1
ATOM 1376 C CA . VAL A 1 189 ? 1.814 5.351 -4.626 1.00 83.06 189 VAL A CA 1
ATOM 1377 C C . VAL A 1 189 ? 0.658 6.262 -4.218 1.00 83.06 189 VAL A C 1
ATOM 1379 O O . VAL A 1 189 ? 0.116 6.142 -3.122 1.00 83.06 189 VAL A O 1
ATOM 1382 N N . HIS A 1 190 ? 0.241 7.169 -5.106 1.00 81.88 190 HIS A N 1
ATOM 1383 C CA . HIS A 1 190 ? -0.835 8.139 -4.852 1.00 81.88 190 HIS A CA 1
ATOM 1384 C C . HIS A 1 190 ? -2.168 7.492 -4.435 1.00 81.88 190 HIS A C 1
ATOM 1386 O O . HIS A 1 190 ? -3.004 8.130 -3.798 1.00 81.88 190 HIS A O 1
ATOM 1392 N N . THR A 1 191 ? -2.369 6.219 -4.773 1.00 85.62 191 THR A N 1
ATOM 1393 C CA . THR A 1 191 ? -3.562 5.436 -4.439 1.00 85.62 191 THR A CA 1
ATOM 1394 C C . THR A 1 191 ? -3.472 4.700 -3.097 1.00 85.62 191 THR A C 1
ATOM 1396 O O . THR A 1 191 ? -4.468 4.118 -2.666 1.00 85.62 191 THR A O 1
ATOM 1399 N N . ALA A 1 192 ? -2.340 4.759 -2.382 1.00 92.44 192 ALA A N 1
ATOM 1400 C CA . ALA A 1 192 ? -2.134 4.042 -1.119 1.00 92.44 192 ALA A CA 1
ATOM 1401 C C . 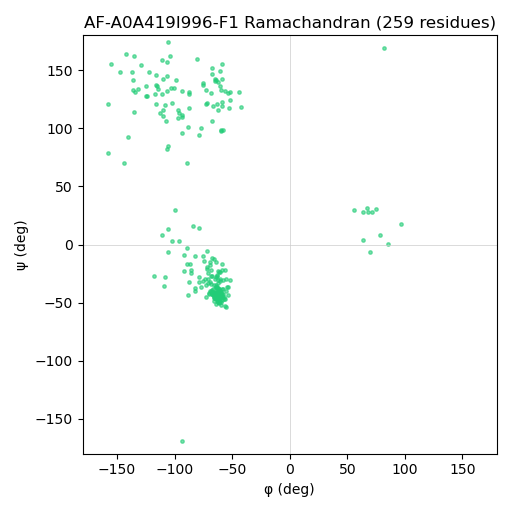ALA A 1 192 ? -3.160 4.426 -0.039 1.00 92.44 192 ALA A C 1
ATOM 1403 O O . ALA A 1 192 ? -3.724 3.547 0.613 1.00 92.44 192 ALA A O 1
ATOM 1404 N N . SER A 1 193 ? -3.481 5.715 0.114 1.00 93.44 193 SER A N 1
ATOM 1405 C CA . SER A 1 193 ? -4.498 6.160 1.079 1.00 93.44 193 SER A CA 1
ATOM 1406 C C . SER A 1 193 ? -5.901 5.668 0.716 1.00 93.44 193 SER A C 1
ATOM 1408 O O . SER A 1 193 ? -6.676 5.328 1.607 1.00 93.44 193 SER A O 1
ATOM 1410 N N . ALA A 1 194 ? -6.227 5.573 -0.579 1.00 93.69 194 ALA A N 1
ATOM 1411 C CA . ALA A 1 194 ? -7.496 5.007 -1.037 1.00 93.69 194 ALA A CA 1
ATOM 1412 C C . ALA A 1 194 ? -7.558 3.491 -0.791 1.00 93.69 194 ALA A C 1
ATOM 1414 O O . ALA A 1 194 ? -8.585 2.987 -0.337 1.00 93.69 194 ALA A O 1
ATOM 1415 N N . ALA A 1 195 ? -6.444 2.783 -1.014 1.00 94.56 195 ALA A N 1
ATOM 1416 C CA . ALA A 1 195 ? -6.293 1.373 -0.666 1.00 94.56 195 ALA A CA 1
ATOM 1417 C C . ALA A 1 195 ? -6.559 1.150 0.828 1.00 94.56 195 ALA A C 1
ATOM 1419 O O . ALA A 1 195 ? -7.416 0.349 1.204 1.00 94.56 195 ALA A O 1
ATOM 1420 N N . ALA A 1 196 ? -5.868 1.921 1.672 1.00 95.81 196 ALA A N 1
ATOM 1421 C CA . ALA A 1 196 ? -5.995 1.837 3.115 1.00 95.81 196 ALA A CA 1
ATOM 1422 C C . ALA A 1 196 ? -7.420 2.127 3.576 1.00 95.81 196 ALA A C 1
ATOM 1424 O O . ALA A 1 196 ? -8.028 1.310 4.263 1.00 95.81 196 ALA A O 1
ATOM 1425 N N . ALA A 1 197 ? -7.992 3.245 3.135 1.00 95.81 197 ALA A N 1
ATOM 1426 C CA . ALA A 1 197 ? -9.353 3.624 3.477 1.00 95.81 197 ALA A CA 1
ATOM 1427 C C . ALA A 1 197 ? -10.387 2.566 3.054 1.00 95.81 197 ALA A C 1
ATOM 1429 O O . ALA A 1 197 ? -11.288 2.245 3.830 1.00 95.81 197 ALA A O 1
ATOM 1430 N N . GLY A 1 198 ? -10.250 1.998 1.852 1.00 95.38 198 GLY A N 1
ATOM 1431 C CA . GLY A 1 198 ? -11.147 0.956 1.357 1.00 95.38 198 GLY A CA 1
ATOM 1432 C C . GLY A 1 198 ? -11.072 -0.335 2.177 1.00 95.38 198 GLY A C 1
ATOM 1433 O O . GLY A 1 198 ? -12.108 -0.858 2.592 1.00 95.38 198 GLY A O 1
ATOM 1434 N N . ILE A 1 199 ? -9.859 -0.805 2.483 1.00 94.81 199 ILE A N 1
ATOM 1435 C CA . ILE A 1 199 ? -9.623 -1.987 3.328 1.00 94.81 199 ILE A CA 1
ATOM 1436 C C . ILE A 1 199 ? -10.193 -1.770 4.732 1.00 94.81 199 ILE A C 1
ATOM 1438 O O . ILE A 1 199 ? -10.951 -2.601 5.224 1.00 94.81 199 ILE A O 1
ATOM 1442 N N . LEU A 1 200 ? -9.882 -0.638 5.369 1.00 94.38 200 LEU A N 1
ATOM 1443 C CA . LEU A 1 200 ? -10.340 -0.334 6.729 1.00 94.38 200 LEU A CA 1
ATOM 1444 C C . LEU A 1 200 ? -11.870 -0.212 6.794 1.00 94.38 200 LEU A C 1
ATOM 1446 O O . LEU A 1 200 ? -12.497 -0.657 7.755 1.00 94.38 200 LEU A O 1
ATOM 1450 N N . ARG A 1 201 ? -12.496 0.338 5.745 1.00 93.56 201 ARG A N 1
ATOM 1451 C CA . ARG A 1 201 ? -13.958 0.388 5.620 1.00 93.56 201 ARG A CA 1
ATOM 1452 C C . ARG A 1 201 ? -14.578 -1.002 5.500 1.00 93.56 201 ARG A C 1
ATOM 1454 O O . ARG A 1 201 ? -15.639 -1.232 6.079 1.00 93.56 201 ARG A O 1
ATOM 1461 N N . ALA A 1 202 ? -13.966 -1.896 4.726 1.00 93.00 202 ALA A N 1
ATOM 1462 C CA . ALA A 1 202 ? -14.417 -3.279 4.614 1.00 93.00 202 ALA A CA 1
ATOM 1463 C C . ALA A 1 202 ? -14.272 -4.009 5.957 1.00 93.00 202 ALA A C 1
ATOM 1465 O O . ALA A 1 202 ? -15.226 -4.623 6.433 1.00 93.00 202 ALA A O 1
ATOM 1466 N N . ALA A 1 203 ? -13.128 -3.838 6.619 1.00 90.62 203 ALA A N 1
ATOM 1467 C CA . ALA A 1 203 ? -12.852 -4.405 7.931 1.00 90.62 203 ALA A CA 1
ATOM 1468 C C . ALA A 1 203 ? -13.861 -3.958 9.002 1.00 90.62 203 ALA A C 1
ATOM 1470 O O . ALA A 1 203 ? -14.321 -4.773 9.790 1.00 90.62 203 ALA A O 1
ATOM 1471 N N . ALA A 1 204 ? -14.296 -2.695 8.974 1.00 89.75 204 ALA A N 1
ATOM 1472 C CA . 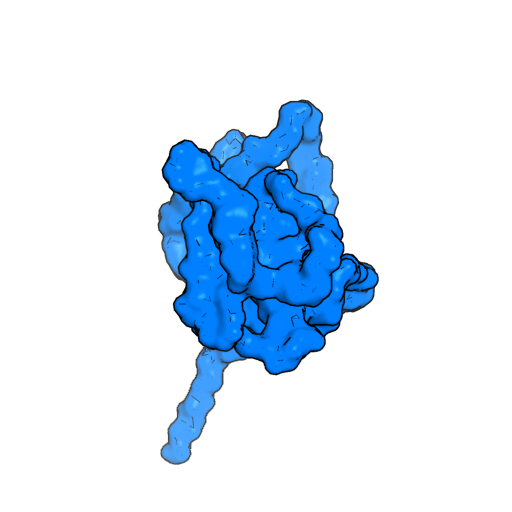ALA A 1 204 ? -15.321 -2.179 9.885 1.00 89.75 204 ALA A CA 1
ATOM 1473 C C . ALA A 1 204 ? -16.731 -2.768 9.680 1.00 89.75 204 ALA A C 1
ATOM 1475 O O . ALA A 1 204 ? -17.620 -2.528 10.498 1.00 89.75 204 ALA A O 1
ATOM 1476 N N . LYS A 1 205 ? -16.968 -3.488 8.579 1.00 88.50 205 LYS A N 1
ATOM 1477 C CA . LYS A 1 205 ? -18.250 -4.142 8.274 1.00 88.50 205 LYS A CA 1
ATOM 1478 C C . LYS A 1 205 ? -18.181 -5.663 8.403 1.00 88.50 205 LYS A C 1
ATOM 1480 O O . LYS A 1 205 ? -19.204 -6.278 8.685 1.00 88.50 205 LYS A O 1
ATOM 1485 N N . ALA A 1 206 ? -17.008 -6.254 8.188 1.00 83.62 206 ALA A N 1
ATOM 1486 C CA . ALA A 1 206 ? -16.808 -7.691 8.287 1.00 83.62 206 ALA A CA 1
ATOM 1487 C C . ALA A 1 206 ? -16.757 -8.136 9.766 1.00 83.62 206 ALA A C 1
ATOM 1489 O O . ALA A 1 206 ? -16.087 -7.490 10.569 1.00 83.62 206 ALA A O 1
ATOM 1490 N N . PRO A 1 207 ? -17.401 -9.254 10.155 1.00 63.31 207 PRO A N 1
ATOM 1491 C CA . PRO A 1 207 ? -17.410 -9.716 11.548 1.00 63.31 207 PRO A CA 1
ATOM 1492 C C . PRO A 1 207 ? -16.027 -10.097 12.098 1.00 63.31 207 PRO A C 1
ATOM 1494 O O . PRO A 1 207 ? -15.828 -10.031 13.309 1.00 63.31 207 PRO A O 1
ATOM 1497 N N . ARG A 1 208 ? -15.093 -10.518 11.227 1.00 66.50 208 ARG A N 1
ATOM 1498 C CA . ARG A 1 208 ? -13.691 -10.875 11.531 1.00 66.50 208 ARG A CA 1
ATOM 1499 C C . ARG A 1 208 ? -12.821 -10.770 10.267 1.00 66.50 208 ARG A C 1
ATOM 1501 O O . ARG A 1 208 ? -12.574 -11.786 9.622 1.00 66.50 208 ARG A O 1
ATOM 1508 N N . PRO A 1 209 ? -12.407 -9.568 9.851 1.00 65.62 209 PRO A N 1
ATOM 1509 C CA . PRO A 1 209 ? -11.577 -9.412 8.661 1.00 65.62 209 PRO A CA 1
ATOM 1510 C C . PRO A 1 209 ? -10.184 -10.015 8.897 1.00 65.62 209 PRO A C 1
ATOM 1512 O O . PRO A 1 209 ? -9.365 -9.415 9.595 1.00 65.62 209 PRO A O 1
ATOM 1515 N N . SER A 1 210 ? -9.892 -11.180 8.305 1.00 71.88 210 SER A N 1
ATOM 1516 C CA . SER A 1 210 ? -8.508 -11.644 8.182 1.00 71.88 210 SER A CA 1
ATOM 1517 C C . SER A 1 210 ? -7.801 -10.801 7.129 1.00 71.88 210 SER A C 1
ATOM 1519 O O . SER A 1 210 ? -8.226 -10.733 5.978 1.00 71.88 210 SER A O 1
ATOM 1521 N N . PHE A 1 211 ? -6.718 -10.122 7.509 1.00 80.12 211 PHE A N 1
ATOM 1522 C CA . PHE A 1 211 ? -5.927 -9.338 6.558 1.00 80.12 211 PHE A CA 1
ATOM 1523 C C . PHE A 1 211 ? -4.832 -10.202 5.919 1.00 80.12 211 PHE A C 1
ATOM 1525 O O . PHE A 1 211 ? -3.634 -10.073 6.200 1.00 80.12 211 PHE A O 1
ATOM 1532 N N . ASP A 1 212 ? -5.258 -11.135 5.074 1.00 87.81 212 ASP A N 1
ATOM 1533 C CA . ASP A 1 212 ? -4.398 -12.088 4.374 1.00 87.81 212 ASP A CA 1
ATOM 1534 C C . ASP A 1 212 ? -3.982 -11.597 2.974 1.00 87.81 212 ASP A C 1
ATOM 1536 O O . ASP A 1 212 ? -4.075 -10.413 2.633 1.00 87.81 212 ASP A O 1
ATOM 1540 N N . ILE A 1 213 ? -3.389 -12.492 2.186 1.00 91.06 213 ILE A N 1
ATOM 1541 C CA . ILE A 1 213 ? -2.920 -12.176 0.838 1.00 91.06 213 ILE A CA 1
ATOM 1542 C C . ILE A 1 213 ? -4.077 -11.973 -0.150 1.00 91.06 213 ILE A C 1
ATOM 1544 O O . ILE A 1 213 ? -3.934 -11.167 -1.066 1.00 91.06 213 ILE A O 1
ATOM 1548 N N . GLU A 1 214 ? -5.223 -12.630 0.043 1.00 91.69 214 GLU A N 1
ATOM 1549 C CA . GLU A 1 214 ? -6.376 -12.539 -0.860 1.00 91.69 214 GLU A CA 1
ATOM 1550 C C . GLU A 1 214 ? -7.024 -11.160 -0.761 1.00 91.69 214 GLU A C 1
ATOM 1552 O O . GLU A 1 214 ? -7.277 -10.518 -1.782 1.00 91.69 214 GLU A O 1
ATOM 1557 N N . VAL A 1 215 ? -7.171 -10.640 0.463 1.00 92.06 215 VAL A N 1
ATOM 1558 C CA . VAL A 1 215 ? -7.632 -9.264 0.699 1.00 92.06 215 VAL A CA 1
ATOM 1559 C C . VAL A 1 215 ? -6.707 -8.242 0.032 1.00 92.06 215 VAL A C 1
ATOM 1561 O O . VAL A 1 215 ? -7.175 -7.312 -0.632 1.00 92.06 215 VAL A O 1
ATOM 1564 N N . ARG A 1 216 ? -5.384 -8.414 0.165 1.00 94.38 216 ARG A N 1
ATOM 1565 C CA . ARG A 1 216 ? -4.414 -7.508 -0.471 1.00 94.38 216 ARG A CA 1
ATOM 1566 C C . ARG A 1 216 ? -4.487 -7.585 -2.000 1.00 94.38 216 ARG A C 1
ATOM 1568 O O . ARG A 1 216 ? -4.457 -6.545 -2.651 1.00 94.38 216 ARG A O 1
ATOM 1575 N N . LEU A 1 217 ? -4.628 -8.783 -2.572 1.00 94.94 217 LEU A N 1
ATOM 1576 C CA . LEU A 1 217 ? -4.782 -8.972 -4.018 1.00 94.94 217 LEU A CA 1
ATOM 1577 C C . LEU A 1 217 ? -6.084 -8.364 -4.551 1.00 94.94 217 LEU A C 1
ATOM 1579 O O . LEU A 1 217 ? -6.063 -7.736 -5.611 1.00 94.94 217 LEU A O 1
ATOM 1583 N N . ALA A 1 218 ? -7.194 -8.500 -3.824 1.00 94.81 218 ALA A N 1
ATOM 1584 C CA . ALA A 1 218 ? -8.466 -7.880 -4.186 1.00 94.81 218 ALA A CA 1
ATOM 1585 C C . ALA A 1 218 ? -8.367 -6.350 -4.191 1.00 94.81 218 ALA A C 1
ATOM 1587 O O . ALA A 1 218 ? -8.818 -5.704 -5.139 1.00 94.81 218 ALA A O 1
ATOM 1588 N N . ALA A 1 219 ? -7.704 -5.768 -3.186 1.00 95.38 219 ALA A N 1
ATOM 1589 C CA . ALA A 1 219 ? -7.419 -4.338 -3.156 1.00 95.38 219 ALA A CA 1
ATOM 1590 C C . ALA A 1 219 ? -6.523 -3.909 -4.333 1.00 95.38 219 ALA A C 1
ATOM 1592 O O . ALA A 1 219 ? -6.846 -2.949 -5.030 1.00 95.38 219 ALA A O 1
ATOM 1593 N N . THR A 1 220 ? -5.442 -4.647 -4.609 1.00 95.06 220 THR A N 1
ATOM 1594 C CA . THR A 1 220 ? -4.552 -4.397 -5.755 1.00 95.06 220 THR A CA 1
ATOM 1595 C C . THR A 1 220 ? -5.308 -4.433 -7.087 1.00 95.06 220 THR A C 1
ATOM 1597 O O . THR A 1 220 ? -5.120 -3.549 -7.922 1.00 95.06 220 THR A O 1
ATOM 1600 N N . ALA A 1 221 ? -6.181 -5.423 -7.289 1.00 92.88 221 ALA A N 1
ATOM 1601 C CA . ALA A 1 221 ? -6.996 -5.543 -8.495 1.00 92.88 221 ALA A CA 1
ATOM 1602 C C . ALA A 1 221 ? -7.948 -4.350 -8.662 1.00 92.88 221 ALA A C 1
ATOM 1604 O O . ALA A 1 221 ? -7.969 -3.727 -9.720 1.00 92.88 221 ALA A O 1
ATOM 1605 N N . ALA A 1 222 ? -8.671 -3.993 -7.597 1.00 93.44 222 ALA A N 1
ATOM 1606 C CA . ALA A 1 222 ? -9.645 -2.904 -7.618 1.00 93.44 222 ALA A CA 1
ATOM 1607 C C . ALA A 1 222 ? -9.019 -1.534 -7.923 1.00 93.44 222 ALA A C 1
ATOM 1609 O O . ALA A 1 222 ? -9.667 -0.691 -8.546 1.00 93.44 222 ALA A O 1
ATOM 1610 N N . LEU A 1 223 ? -7.775 -1.304 -7.493 1.00 90.81 223 LEU A N 1
ATOM 1611 C CA . LEU A 1 223 ? -7.028 -0.088 -7.824 1.00 90.81 223 LEU A CA 1
ATOM 1612 C C . LEU A 1 223 ? -6.574 -0.071 -9.288 1.00 90.81 223 LEU A C 1
ATOM 1614 O O . LEU A 1 223 ? -6.731 0.944 -9.966 1.00 90.81 223 LEU A O 1
ATOM 1618 N N . ALA A 1 224 ? -6.039 -1.192 -9.780 1.00 87.62 224 ALA A N 1
ATOM 1619 C CA . ALA A 1 224 ? -5.486 -1.285 -11.130 1.00 87.62 224 ALA A CA 1
ATOM 1620 C C . ALA A 1 224 ? -6.532 -1.030 -12.230 1.00 87.62 224 ALA A C 1
ATOM 1622 O O . ALA A 1 224 ? -6.192 -0.488 -13.277 1.00 87.62 224 ALA A O 1
ATOM 1623 N N . ASP A 1 225 ? -7.802 -1.368 -11.986 1.00 77.00 225 ASP A N 1
ATOM 1624 C CA . ASP A 1 225 ? -8.897 -1.223 -12.958 1.00 77.00 225 ASP A CA 1
ATOM 1625 C C . ASP A 1 225 ? -9.328 0.240 -13.211 1.00 77.00 225 ASP A C 1
ATOM 1627 O O . ASP A 1 225 ? -10.202 0.503 -14.040 1.00 77.00 225 ASP A O 1
ATOM 1631 N N . VAL A 1 226 ? -8.781 1.211 -12.473 1.00 69.38 226 VAL A N 1
ATOM 1632 C CA . VAL A 1 226 ? -9.223 2.620 -12.512 1.00 69.38 226 VAL A CA 1
ATOM 1633 C C . VAL A 1 226 ? -8.135 3.570 -12.986 1.00 69.38 226 VAL A C 1
ATOM 1635 O O . VAL A 1 226 ? -8.441 4.634 -13.521 1.00 69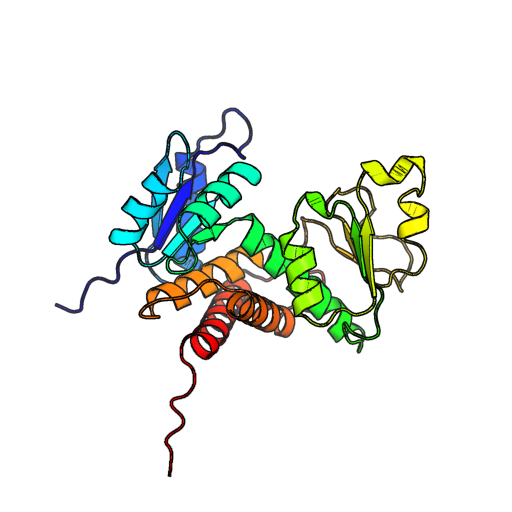.38 226 VAL A O 1
ATOM 1638 N N . GLU A 1 227 ? -6.875 3.208 -12.786 1.00 62.44 227 GLU A N 1
ATOM 1639 C CA . GLU A 1 227 ? -5.750 4.088 -13.054 1.00 62.44 227 GLU A CA 1
ATOM 1640 C C . GLU A 1 227 ? -5.158 3.779 -14.434 1.00 62.44 227 GLU A C 1
ATOM 1642 O O . GLU A 1 227 ? -4.632 2.686 -14.629 1.00 62.44 227 GLU A O 1
ATOM 1647 N N . PRO A 1 228 ? -5.195 4.698 -15.414 1.00 57.66 228 PRO A N 1
ATOM 1648 C CA . PRO A 1 228 ? -4.208 4.694 -16.482 1.00 57.66 228 PRO A CA 1
ATOM 1649 C C . PRO A 1 228 ? -2.875 5.161 -15.881 1.00 57.66 228 PRO A C 1
ATOM 1651 O O . PRO A 1 228 ? -2.805 6.244 -15.301 1.00 57.66 228 PRO A O 1
ATOM 1654 N N . ALA A 1 229 ? -1.844 4.321 -15.981 1.00 55.12 229 ALA A N 1
ATOM 1655 C CA . ALA A 1 229 ? -0.561 4.498 -15.306 1.00 55.12 229 ALA A CA 1
ATOM 1656 C C . ALA A 1 229 ? -0.001 5.937 -15.367 1.00 55.12 229 ALA A C 1
ATOM 1658 O O . ALA A 1 229 ? 0.108 6.530 -16.443 1.00 55.12 229 ALA A O 1
ATOM 1659 N N . GLY A 1 230 ? 0.419 6.463 -14.209 1.00 51.34 230 GLY A N 1
ATOM 1660 C CA . GLY A 1 230 ? 1.323 7.617 -14.125 1.00 51.34 230 GLY A CA 1
ATOM 1661 C C . GLY A 1 230 ? 0.682 8.993 -13.922 1.00 51.34 230 GLY A C 1
ATOM 1662 O O . GLY A 1 230 ? 1.349 9.997 -14.166 1.00 51.34 230 GLY A O 1
ATOM 1663 N N . ARG A 1 231 ? -0.582 9.093 -13.478 1.00 53.84 231 ARG A N 1
ATOM 1664 C CA . ARG A 1 231 ? -1.153 10.381 -13.037 1.00 53.84 231 ARG A CA 1
ATOM 1665 C C . ARG A 1 231 ? -1.868 10.267 -11.692 1.00 53.84 231 ARG A C 1
ATOM 1667 O O . ARG A 1 231 ? -2.701 9.377 -11.540 1.00 53.84 231 ARG A O 1
ATOM 1674 N N . PRO A 1 232 ? -1.626 11.198 -10.748 1.00 53.47 232 PRO A N 1
ATOM 1675 C CA . PRO A 1 232 ? -2.342 11.205 -9.481 1.00 53.47 232 PRO A CA 1
ATOM 1676 C C . PRO A 1 232 ? -3.855 11.349 -9.724 1.00 53.47 232 PRO A C 1
ATOM 1678 O O . PRO A 1 232 ? -4.272 12.213 -10.507 1.00 53.47 232 PRO A O 1
ATOM 1681 N N . PRO A 1 233 ? -4.697 10.530 -9.068 1.00 56.50 233 PRO A N 1
ATOM 1682 C CA . PRO A 1 233 ? -6.143 10.667 -9.171 1.00 56.50 233 PRO A CA 1
ATOM 1683 C C . PRO A 1 233 ? -6.586 12.012 -8.579 1.00 56.50 233 PRO A C 1
ATOM 1685 O O . PRO A 1 233 ? -6.089 12.444 -7.540 1.00 56.50 233 PRO A O 1
ATOM 1688 N N . MET A 1 234 ? -7.568 12.672 -9.201 1.00 57.97 234 MET A N 1
ATOM 1689 C CA . MET A 1 234 ? -8.258 13.803 -8.563 1.00 57.97 234 MET A CA 1
ATOM 1690 C C . MET A 1 234 ? -8.905 13.351 -7.238 1.00 57.97 234 MET A C 1
ATOM 1692 O O . MET A 1 234 ? -9.259 12.182 -7.090 1.00 57.97 234 MET A O 1
ATOM 1696 N N . ALA A 1 235 ? -9.133 14.258 -6.280 1.00 58.19 235 ALA A N 1
ATOM 1697 C CA . ALA A 1 235 ? -9.700 13.907 -4.966 1.00 58.19 235 ALA A CA 1
ATOM 1698 C C . ALA A 1 235 ? -11.042 13.139 -5.049 1.00 58.19 235 ALA A C 1
ATOM 1700 O O . ALA A 1 235 ? -11.278 12.197 -4.293 1.00 58.19 235 ALA A O 1
ATOM 1701 N N . THR A 1 236 ? -11.898 13.474 -6.021 1.00 60.28 236 THR A N 1
ATOM 1702 C CA . THR A 1 236 ? -13.137 12.730 -6.317 1.00 60.28 236 THR A CA 1
ATOM 1703 C C . THR A 1 236 ? -12.870 11.303 -6.801 1.00 60.28 236 THR A C 1
ATOM 1705 O O . THR A 1 236 ? -13.604 10.386 -6.436 1.00 60.28 236 THR A O 1
ATOM 1708 N N . ALA A 1 237 ? -11.794 11.081 -7.556 1.00 76.25 237 ALA A N 1
ATOM 1709 C CA . ALA A 1 237 ? -11.364 9.750 -7.971 1.00 76.25 237 ALA A CA 1
ATOM 1710 C C . ALA A 1 237 ? -10.790 8.934 -6.796 1.00 76.25 237 ALA A C 1
ATOM 1712 O O . ALA A 1 237 ? -11.033 7.732 -6.734 1.00 76.25 237 ALA A O 1
ATOM 1713 N N . ALA A 1 238 ? -10.127 9.562 -5.816 1.00 82.94 238 ALA A N 1
ATOM 1714 C CA . ALA A 1 238 ? -9.612 8.870 -4.625 1.00 82.94 238 ALA A CA 1
ATOM 1715 C C . ALA A 1 238 ? -10.728 8.247 -3.765 1.00 82.94 238 ALA A C 1
ATOM 1717 O O . ALA A 1 238 ? -10.594 7.117 -3.291 1.00 82.94 238 ALA A O 1
ATOM 1718 N N . ARG A 1 239 ? -11.864 8.939 -3.610 1.00 86.50 239 ARG A N 1
ATOM 1719 C CA . ARG A 1 239 ? -13.036 8.390 -2.911 1.00 86.50 239 ARG A CA 1
ATOM 1720 C C . ARG A 1 239 ? -13.648 7.203 -3.657 1.00 86.50 239 ARG A C 1
ATOM 1722 O O . ARG A 1 239 ? -13.927 6.176 -3.046 1.00 86.50 239 ARG A O 1
ATOM 1729 N N . VAL A 1 240 ? -13.810 7.326 -4.975 1.00 89.75 240 VAL A N 1
ATOM 1730 C CA . VAL A 1 240 ? -14.327 6.245 -5.833 1.00 89.75 240 VAL A CA 1
ATOM 1731 C C . VAL A 1 240 ? -13.412 5.017 -5.784 1.00 89.75 240 VAL A C 1
ATOM 1733 O O . VAL A 1 240 ? -13.898 3.890 -5.713 1.00 89.75 240 VAL A O 1
ATOM 1736 N N . LEU A 1 241 ? -12.092 5.225 -5.771 1.00 90.69 241 LEU A N 1
ATOM 1737 C CA . LEU A 1 241 ? -11.102 4.164 -5.578 1.00 90.69 241 LEU A CA 1
ATOM 1738 C C . LEU A 1 241 ? -11.290 3.462 -4.229 1.00 90.69 241 LEU A C 1
ATOM 1740 O O . LEU A 1 241 ? -11.381 2.237 -4.195 1.00 90.69 241 LEU A O 1
ATOM 1744 N N . ALA A 1 242 ? -11.414 4.215 -3.133 1.00 94.06 242 ALA A N 1
ATOM 1745 C CA . ALA A 1 242 ? -11.644 3.641 -1.807 1.00 94.06 242 ALA A CA 1
ATOM 1746 C C . ALA A 1 242 ? -12.962 2.845 -1.739 1.00 94.06 242 ALA A C 1
ATOM 1748 O O . ALA A 1 242 ? -13.013 1.776 -1.129 1.00 94.06 242 ALA A O 1
ATOM 1749 N N . ASP A 1 243 ? -14.022 3.320 -2.402 1.00 93.56 243 ASP A N 1
ATOM 1750 C CA . ASP A 1 243 ? -15.300 2.610 -2.484 1.00 93.56 243 ASP A CA 1
ATOM 1751 C C . ASP A 1 243 ? -15.175 1.287 -3.268 1.00 93.56 243 ASP A C 1
ATOM 1753 O O . ASP A 1 243 ? -15.691 0.263 -2.815 1.00 93.56 243 ASP A O 1
ATOM 1757 N N . LYS A 1 244 ? -14.445 1.279 -4.392 1.00 93.69 244 LYS A N 1
ATOM 1758 C CA . LYS A 1 244 ? -14.165 0.063 -5.178 1.00 93.69 244 LYS A CA 1
ATOM 1759 C C . LYS A 1 244 ? -13.311 -0.942 -4.414 1.00 93.69 244 LYS A C 1
ATOM 1761 O O . LYS A 1 244 ? -13.644 -2.124 -4.397 1.00 93.69 244 LYS A O 1
ATOM 1766 N N . VAL A 1 245 ? -12.255 -0.476 -3.747 1.00 95.31 245 VAL A N 1
ATOM 1767 C CA . VAL A 1 245 ? -11.416 -1.322 -2.888 1.00 95.31 245 VAL A CA 1
ATOM 1768 C C . VAL A 1 245 ? -12.260 -1.943 -1.779 1.00 95.31 245 VAL A C 1
ATOM 1770 O O . VAL A 1 245 ? -12.208 -3.153 -1.588 1.00 95.31 245 VAL A O 1
ATOM 1773 N N . ALA A 1 246 ? -13.090 -1.152 -1.092 1.00 94.94 246 ALA A N 1
ATOM 1774 C CA . ALA A 1 246 ? -13.958 -1.677 -0.042 1.00 94.94 246 ALA A CA 1
ATOM 1775 C C . ALA A 1 246 ? -14.920 -2.755 -0.564 1.00 94.94 246 ALA A C 1
ATOM 1777 O O . ALA A 1 246 ? -15.109 -3.769 0.100 1.00 94.94 246 ALA A O 1
ATOM 1778 N N . ALA A 1 247 ? -15.518 -2.552 -1.742 1.00 94.25 247 ALA A N 1
ATOM 1779 C CA . ALA A 1 247 ? -16.413 -3.533 -2.351 1.00 94.25 247 ALA A CA 1
ATOM 1780 C C . ALA A 1 247 ? -15.685 -4.839 -2.710 1.00 94.25 247 ALA A C 1
ATOM 1782 O O . ALA A 1 247 ? -16.180 -5.917 -2.389 1.00 94.25 247 ALA A O 1
ATOM 1783 N N . ALA A 1 248 ? -14.499 -4.746 -3.319 1.00 94.19 248 ALA A N 1
ATOM 1784 C CA . ALA A 1 248 ? -13.698 -5.912 -3.682 1.00 94.19 248 ALA A CA 1
ATOM 1785 C C . ALA A 1 248 ? -13.230 -6.702 -2.451 1.00 94.19 248 ALA A C 1
ATOM 1787 O O . ALA A 1 248 ? -13.314 -7.925 -2.440 1.00 94.19 248 ALA A O 1
ATOM 1788 N N . VAL A 1 249 ? -12.783 -6.010 -1.398 1.00 93.75 249 VAL A N 1
ATOM 1789 C CA . VAL A 1 249 ? -12.356 -6.654 -0.148 1.00 93.75 249 VAL A CA 1
ATOM 1790 C C . VAL A 1 249 ? -13.533 -7.326 0.559 1.00 93.75 249 VAL A C 1
ATOM 1792 O O . VAL A 1 249 ? -13.403 -8.466 0.993 1.00 93.75 249 VAL A O 1
ATOM 1795 N N . LEU A 1 250 ? -14.699 -6.672 0.632 1.00 92.19 250 LEU A N 1
ATOM 1796 C CA . LEU A 1 250 ? -15.898 -7.278 1.225 1.00 92.19 250 LEU A CA 1
ATOM 1797 C C . LEU A 1 250 ? -16.320 -8.560 0.504 1.00 92.19 250 LEU A C 1
ATOM 1799 O O . LEU A 1 250 ? -16.656 -9.530 1.170 1.00 92.19 250 LEU A O 1
ATOM 1803 N N . ALA A 1 251 ? -16.245 -8.585 -0.829 1.00 91.00 251 ALA A N 1
ATOM 1804 C CA . ALA A 1 251 ? -16.578 -9.770 -1.617 1.00 91.00 251 ALA A CA 1
ATOM 1805 C C . ALA A 1 251 ? -15.658 -10.974 -1.330 1.00 91.00 251 ALA A C 1
ATOM 1807 O O . ALA A 1 251 ? -16.076 -12.112 -1.520 1.00 91.00 251 ALA A O 1
ATOM 1808 N N . VAL A 1 252 ? -14.423 -10.737 -0.873 1.00 89.38 252 VAL A N 1
ATOM 1809 C CA . VAL A 1 252 ? -13.506 -11.801 -0.426 1.00 89.38 252 VAL A CA 1
ATOM 1810 C C . VAL A 1 252 ? -13.799 -12.214 1.018 1.00 89.38 252 VAL A C 1
ATOM 1812 O O . VAL A 1 252 ? -13.783 -13.398 1.336 1.00 89.38 252 VA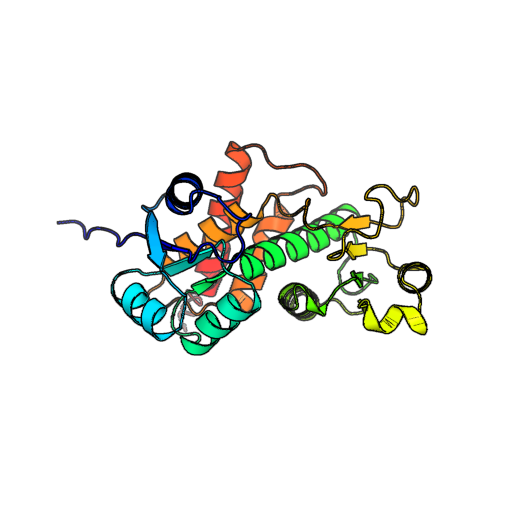L A O 1
ATOM 1815 N N . CYS A 1 253 ? -14.103 -11.254 1.896 1.00 81.56 253 CYS A N 1
ATOM 1816 C CA . CYS A 1 253 ? -14.409 -11.533 3.302 1.00 81.56 253 CYS A CA 1
ATOM 1817 C C . CYS A 1 253 ? -15.766 -12.230 3.514 1.00 81.56 253 CYS A C 1
ATOM 1819 O O . CYS A 1 253 ? -15.955 -12.895 4.532 1.00 81.56 253 CYS A O 1
ATOM 1821 N N . GLU A 1 254 ? -16.707 -12.074 2.584 1.00 72.25 254 GLU A N 1
ATOM 1822 C CA . GLU A 1 254 ? -17.995 -12.767 2.557 1.00 72.25 254 GLU A CA 1
ATOM 1823 C C . GLU A 1 254 ? -17.962 -13.833 1.452 1.00 72.25 254 GLU A C 1
ATOM 1825 O O . GLU A 1 254 ? -18.437 -13.574 0.343 1.00 72.25 254 GLU A O 1
ATOM 1830 N N . PRO A 1 255 ? -17.405 -15.038 1.692 1.00 53.62 255 PRO A N 1
ATOM 1831 C CA . PRO A 1 255 ? -17.523 -16.098 0.707 1.00 53.62 255 PRO A CA 1
ATOM 1832 C C . PRO A 1 255 ? -19.012 -16.345 0.481 1.00 53.62 255 PRO A C 1
ATOM 1834 O O . PRO A 1 255 ? -19.757 -16.595 1.435 1.00 53.62 255 PRO A O 1
ATOM 1837 N N . ALA A 1 256 ? -19.437 -16.218 -0.781 1.00 44.84 256 ALA A N 1
ATOM 1838 C CA . ALA A 1 256 ? -20.801 -16.471 -1.206 1.00 44.84 256 ALA A CA 1
ATOM 1839 C C . ALA A 1 256 ? -21.289 -17.738 -0.510 1.00 44.84 256 ALA A C 1
ATOM 1841 O O . ALA A 1 256 ? -20.706 -18.813 -0.669 1.00 44.84 256 ALA A O 1
ATOM 1842 N N . THR A 1 257 ? -22.335 -17.598 0.300 1.00 42.97 257 THR A N 1
ATOM 1843 C CA . THR A 1 257 ? -23.072 -18.742 0.809 1.00 42.97 257 THR A CA 1
ATOM 1844 C C . THR A 1 257 ? -23.581 -19.446 -0.440 1.00 42.97 257 THR A C 1
ATOM 1846 O O . THR A 1 257 ? -24.534 -18.994 -1.072 1.00 42.97 257 THR A O 1
ATOM 1849 N N . LEU A 1 258 ? -22.874 -20.491 -0.870 1.00 41.50 258 LEU A N 1
ATOM 1850 C CA . LEU A 1 258 ? -23.374 -21.438 -1.846 1.00 41.50 258 LEU A CA 1
ATOM 1851 C C . LEU A 1 258 ? -24.655 -21.985 -1.229 1.00 41.50 258 LEU A C 1
ATOM 1853 O O . LEU A 1 258 ? -24.622 -22.830 -0.336 1.00 41.50 258 LEU A O 1
ATOM 1857 N N . VAL A 1 259 ? -25.781 -21.421 -1.658 1.00 41.66 259 VAL A N 1
ATOM 1858 C CA . VAL A 1 259 ? -27.095 -22.020 -1.495 1.00 41.66 259 VAL A CA 1
ATOM 1859 C C . VAL A 1 259 ? -26.990 -23.347 -2.232 1.00 41.66 259 VAL A C 1
ATOM 1861 O O . VAL A 1 259 ? -27.009 -23.388 -3.461 1.00 41.66 259 VAL A O 1
ATOM 1864 N N . ALA A 1 260 ? -26.737 -24.415 -1.478 1.00 38.88 260 ALA A N 1
ATOM 1865 C CA . ALA A 1 260 ? -26.850 -25.761 -2.001 1.00 38.88 260 ALA A CA 1
ATOM 1866 C C . ALA A 1 260 ? -28.313 -25.966 -2.448 1.00 38.88 260 ALA A C 1
ATOM 1868 O O . ALA A 1 260 ? -29.211 -25.500 -1.737 1.00 38.88 26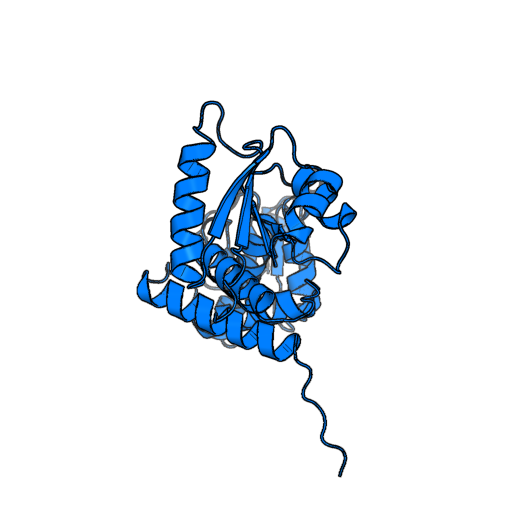0 ALA A O 1
ATOM 1869 N N . PRO A 1 261 ? -28.545 -26.574 -3.624 1.00 54.16 261 PRO A N 1
ATOM 1870 C CA . PRO A 1 261 ? -29.887 -26.852 -4.129 1.00 54.16 261 PRO A CA 1
ATOM 1871 C C . PRO A 1 261 ? -30.671 -27.810 -3.227 1.00 54.16 261 PRO A C 1
ATOM 1873 O O . PRO A 1 261 ? -30.037 -28.661 -2.559 1.00 54.16 261 PRO A O 1
#

Nearest PDB structures (foldseek):
  6jkq-assembly1_B  TM=4.453E-01  e=3.393E-02  Trypanosoma cruzi
  6jkq-assembly2_D  TM=4.632E-01  e=8.238E-02  Trypanosoma cruzi
  6jkq-assembly2_E  TM=4.921E-01  e=2.497E-01  Trypanosoma cruzi
  6jl6-assembly1_B  TM=4.446E-01  e=6.776E-01  Trypanosoma cruzi
  6jl6-assembly1_C  TM=4.159E-01  e=7.571E-01  Trypanosoma cruzi

Solvent-accessible surface area (backbone atoms only — not comparable to full-atom values): 13898 Å² total; per-residue (Å²): 127,85,77,79,77,63,36,35,35,39,34,31,40,43,67,54,50,65,90,89,61,60,53,68,61,56,41,48,55,50,30,52,54,36,21,66,34,36,72,48,60,48,40,71,44,83,40,91,68,76,40,26,72,59,50,50,60,51,54,74,72,17,57,20,35,40,43,36,51,43,39,66,71,52,48,50,50,21,48,61,66,56,39,57,77,48,34,66,45,38,57,64,55,25,41,23,32,22,46,46,10,44,52,50,11,45,31,52,77,67,77,45,55,48,60,82,38,36,36,32,30,35,32,37,84,81,50,52,60,30,57,53,49,38,48,75,64,50,38,65,41,71,47,76,40,43,81,87,41,41,88,84,54,42,66,77,63,67,50,60,84,33,40,33,34,40,31,69,71,67,84,67,64,69,76,75,87,47,94,69,49,45,54,45,43,78,83,63,30,73,53,14,64,21,44,42,14,3,48,47,45,24,26,63,70,43,97,66,34,58,68,48,69,64,43,47,50,30,31,18,50,40,47,22,80,72,45,70,64,92,64,79,68,55,74,74,50,38,35,54,41,4,52,42,10,17,51,39,27,39,57,65,76,48,67,76,79,76,78,74,132

Sequence (261 aa):
MPGERQPIAVVSDGSALVSGADVEAVLRDCVEVISGLAGIPARAIVLGKVDSAQLLRIARDHPAILLTHTEPARARTAQQGLGAEHCVLTDQDATAIALAAAVRSVLAGRGRTPEDTRILVAGARMLPAVTTLLIAGRTRDLALWNLSDAAVFPLHQAVFGADVVVDLLGALPEDTGDPRLTVLTRNHVHTASAAAAGILRAAAKAPRPSFDIEVRLAATAALADVEPAGRPPMATAARVLADKVAAAVLAVCEPATLVAP

pLDDT: mean 88.46, std 12.83, range [35.84, 98.31]